Protein 5FTW (pdb70)

Structure (mmCIF, N/CA/C/O backbone):
data_5FTW
#
_entry.id   5FTW
#
_cell.length_a   41.580
_cell.length_b   72.870
_cell.length_c   81.860
_cell.angle_alpha   90.00
_cell.angle_beta   90.00
_cell.angle_gamma   90.00
#
_symmetry.space_group_name_H-M   'P 21 21 21'
#
loop_
_entity.id
_entity.type
_entity.pdbx_description
1 polymer 'CHEMOTAXIS PROTEIN METHYLTRANSFERASE'
2 non-polymer S-ADENOSYL-L-HOMOCYSTEINE
3 non-polymer 'SULFATE ION'
4 non-polymer 2-AMINO-2-HYDROXYMETHYL-PROPANE-1,3-DIOL
5 non-polymer GLYCEROL
6 water water
#
loop_
_atom_site.group_PDB
_atom_site.id
_atom_site.type_symbol
_atom_site.label_atom_id
_atom_site.label_alt_id
_atom_site.label_comp_id
_atom_site.label_asym_id
_atom_site.label_entity_id
_atom_site.label_seq_id
_atom_site.pdbx_PDB_ins_code
_atom_site.Cartn_x
_atom_site.Cartn_y
_atom_site.Cartn_z
_atom_site.occupancy
_atom_site.B_iso_or_equiv
_atom_site.auth_seq_id
_atom_site.auth_comp_id
_atom_site.auth_asym_id
_atom_site.auth_atom_id
_atom_site.pdbx_PDB_model_num
ATOM 1 N N . ASP A 1 2 ? -18.387 -31.207 -13.623 1.00 43.79 2 ASP A N 1
ATOM 2 C CA . ASP A 1 2 ? -17.658 -30.304 -12.680 1.00 41.03 2 ASP A CA 1
ATOM 3 C C . ASP A 1 2 ? -18.612 -29.199 -12.188 1.00 37.83 2 ASP A C 1
ATOM 4 O O . ASP A 1 2 ? -19.125 -28.410 -12.981 1.00 35.69 2 ASP A O 1
ATOM 9 N N . THR A 1 3 ? -18.848 -29.115 -10.884 1.00 33.23 3 THR A N 1
ATOM 10 C CA . THR A 1 3 ? -19.891 -28.200 -10.433 1.00 33.94 3 THR A CA 1
ATOM 11 C C . THR A 1 3 ? -19.546 -26.707 -10.689 1.00 34.16 3 THR A C 1
ATOM 12 O O . THR A 1 3 ? -20.457 -25.900 -10.968 1.00 34.11 3 THR A O 1
ATOM 16 N N . TYR A 1 4 ? -18.250 -26.353 -10.587 1.00 31.57 4 TYR A N 1
ATOM 17 C CA . TYR A 1 4 ? -17.799 -24.950 -10.817 1.00 29.28 4 TYR A CA 1
ATOM 18 C C . TYR A 1 4 ? -17.891 -24.632 -12.290 1.00 25.70 4 TYR A C 1
ATOM 19 O O . TYR A 1 4 ? -18.205 -23.519 -12.661 1.00 27.10 4 TYR A O 1
ATOM 28 N N . SER A 1 5 ? -17.610 -25.630 -13.123 1.00 27.06 5 SER A N 1
ATOM 29 C CA . SER A 1 5 ? -17.854 -25.519 -14.549 1.00 25.36 5 SER A CA 1
ATOM 30 C C . SER A 1 5 ? -19.293 -25.175 -14.911 1.00 22.57 5 SER A C 1
ATOM 31 O O . SER A 1 5 ? -19.551 -24.263 -15.705 1.00 21.07 5 SER A O 1
ATOM 34 N N . VAL A 1 6 ? -20.229 -25.944 -14.374 1.00 22.37 6 VAL A N 1
ATOM 35 C CA . VAL A 1 6 ? -21.668 -25.713 -14.583 1.00 21.33 6 VAL A CA 1
ATOM 36 C C . VAL A 1 6 ? -22.061 -24.346 -13.989 1.00 18.64 6 VAL A C 1
ATOM 37 O O . VAL A 1 6 ? -22.792 -23.531 -14.607 1.00 15.46 6 VAL A O 1
ATOM 41 N N . PHE A 1 7 ? -21.538 -24.043 -12.815 1.00 17.96 7 PHE A N 1
ATOM 42 C CA . PHE A 1 7 ? -21.776 -22.704 -12.252 1.00 17.00 7 PHE A CA 1
ATOM 43 C C . PHE A 1 7 ? -21.227 -21.533 -13.085 1.00 17.49 7 PHE A C 1
ATOM 44 O O . PHE A 1 7 ? -21.855 -20.445 -13.126 1.00 19.38 7 PHE A O 1
ATOM 52 N N . THR A 1 8 ? -20.070 -21.736 -13.731 1.00 17.42 8 THR A N 1
ATOM 53 C CA . THR A 1 8 ? -19.415 -20.676 -14.512 1.00 17.79 8 THR A CA 1
ATOM 54 C C . THR A 1 8 ? -20.275 -20.345 -15.700 1.00 18.49 8 THR A C 1
ATOM 55 O O . THR A 1 8 ? -20.454 -19.184 -16.079 1.00 17.98 8 THR A O 1
ATOM 59 N N . THR A 1 9 ? -20.814 -21.399 -16.306 1.00 17.77 9 THR A N 1
ATOM 60 C CA . THR A 1 9 ? -21.729 -21.250 -17.412 1.00 17.22 9 THR A CA 1
ATOM 61 C C . THR A 1 9 ? -22.930 -20.412 -16.999 1.00 16.57 9 THR A C 1
ATOM 62 O O . THR A 1 9 ? -23.342 -19.499 -17.739 1.00 16.49 9 THR A O 1
ATOM 66 N N . LYS A 1 10 ? -23.487 -20.680 -15.827 1.00 16.24 10 LYS A N 1
ATOM 67 C CA . LYS A 1 10 ? -24.682 -19.968 -15.391 1.00 16.01 10 LYS A CA 1
ATOM 68 C C . LYS A 1 10 ? -24.409 -18.499 -15.099 1.00 15.59 10 LYS A C 1
ATOM 69 O O . LYS A 1 10 ? -25.252 -17.633 -15.403 1.00 16.20 10 LYS A O 1
ATOM 75 N N . TRP A 1 11 ? -23.257 -18.226 -14.477 1.00 13.29 11 TRP A N 1
ATOM 76 C CA . TRP A 1 11 ? -22.897 -16.871 -14.084 1.00 13.50 11 TRP A CA 1
ATOM 77 C C . TRP A 1 11 ? -22.662 -16.009 -15.331 1.00 12.99 11 TRP A C 1
ATOM 78 O O . TRP A 1 11 ? -23.010 -14.829 -15.380 1.00 14.34 11 TRP A O 1
ATOM 89 N N . LYS A 1 12 ? -22.023 -16.598 -16.320 1.00 13.03 12 LYS A N 1
ATOM 90 C CA . LYS A 1 12 ? -21.795 -15.899 -17.550 1.00 14.19 12 LYS A CA 1
ATOM 91 C C . LYS A 1 12 ? -23.124 -15.547 -18.188 1.00 15.32 12 LYS A C 1
ATOM 92 O O . LYS A 1 12 ? -23.312 -14.439 -18.677 1.00 14.15 12 LYS A O 1
ATOM 98 N N A GLN A 1 13 ? -24.057 -16.499 -18.175 0.50 15.15 13 GLN A N 1
ATOM 99 N N B GLN A 1 13 ? -24.060 -16.494 -18.209 0.50 15.24 13 GLN A N 1
ATOM 100 C CA A GLN A 1 13 ? -25.382 -16.269 -18.761 0.50 16.68 13 GLN A CA 1
ATOM 101 C CA B GLN A 1 13 ? -25.376 -16.189 -18.778 0.50 16.80 13 GLN A CA 1
ATOM 102 C C A GLN A 1 13 ? -26.160 -15.147 -18.052 0.50 16.86 13 GLN A C 1
ATOM 103 C C B GLN A 1 13 ? -26.061 -15.041 -18.053 0.50 16.89 13 GLN A C 1
ATOM 104 O O A GLN A 1 13 ? -26.830 -14.337 -18.713 0.50 17.20 13 GLN A O 1
ATOM 105 O O B GLN A 1 13 ? -26.585 -14.123 -18.697 0.50 17.20 13 GLN A O 1
ATOM 116 N N . LEU A 1 14 ? -26.066 -15.082 -16.721 1.00 16.70 14 LEU A N 1
ATOM 117 C CA . LEU A 1 14 ? -26.733 -14.028 -15.924 1.00 17.59 14 LEU A CA 1
ATOM 118 C C . LEU A 1 14 ? -26.070 -12.669 -15.992 1.00 17.49 14 LEU A C 1
ATOM 119 O O . LEU A 1 14 ? -26.738 -11.670 -15.958 1.00 16.70 14 LEU A O 1
ATOM 124 N N . THR A 1 15 ? -24.748 -12.620 -16.026 1.00 15.84 15 THR A N 1
ATOM 125 C CA . THR A 1 15 ? -24.058 -11.308 -15.868 1.00 15.79 15 THR A CA 1
ATOM 126 C C . THR A 1 15 ? -23.113 -10.912 -17.024 1.00 16.56 15 THR A C 1
ATOM 127 O O . THR A 1 15 ? -22.595 -9.795 -17.046 1.00 17.25 15 THR A O 1
ATOM 131 N N . GLY A 1 16 ? -22.815 -11.858 -17.912 1.00 15.93 16 GLY A N 1
ATOM 132 C CA . GLY A 1 16 ? -21.861 -11.681 -18.996 1.00 13.65 16 GLY A CA 1
ATOM 133 C C . GLY A 1 16 ? -20.408 -11.841 -18.545 1.00 13.18 16 GLY A C 1
ATOM 134 O O . GLY A 1 16 ? -19.500 -11.774 -19.361 1.00 13.89 16 GLY A O 1
ATOM 135 N N . VAL A 1 17 ? -20.179 -12.080 -17.261 1.00 12.56 17 VAL A N 1
ATOM 136 C CA . VAL A 1 17 ? -18.836 -12.178 -16.705 1.00 11.63 17 VAL A CA 1
ATOM 137 C C . VAL A 1 17 ? -18.419 -13.612 -16.860 1.00 12.46 17 VAL A C 1
ATOM 138 O O . VAL A 1 17 ? -19.149 -14.503 -16.443 1.00 13.26 17 VAL A O 1
ATOM 142 N N . ASP A 1 18 ? -17.269 -13.845 -17.477 1.00 12.79 18 ASP A N 1
ATOM 143 C CA . ASP A 1 18 ? -16.837 -15.209 -17.791 1.00 13.68 18 ASP A CA 1
ATOM 144 C C . ASP A 1 18 ? -15.774 -15.582 -16.784 1.00 13.49 18 ASP A C 1
ATOM 145 O O . ASP A 1 18 ? -14.612 -15.197 -16.950 1.00 13.32 18 ASP A O 1
ATOM 150 N N . LEU A 1 19 ? -16.144 -16.380 -15.778 1.00 13.57 19 LEU A N 1
ATOM 151 C CA . LEU A 1 19 ? -15.217 -16.787 -14.733 1.00 14.42 19 LEU A CA 1
ATOM 152 C C . LEU A 1 19 ? -14.118 -17.700 -15.268 1.00 13.29 19 LEU A C 1
ATOM 153 O O . LEU A 1 19 ? -13.124 -17.854 -14.624 1.00 11.30 19 LEU A O 1
ATOM 158 N N . THR A 1 20 ? -14.227 -18.208 -16.507 1.00 13.11 20 THR A N 1
ATOM 159 C CA . THR A 1 20 ? -13.059 -18.929 -17.056 1.00 13.37 20 THR A CA 1
ATOM 160 C C . THR A 1 20 ? -11.850 -18.019 -17.300 1.00 12.55 20 THR A C 1
ATOM 161 O O . THR A 1 20 ? -10.740 -18.494 -17.460 1.00 11.46 20 THR A O 1
ATOM 165 N N . LEU A 1 21 ? -12.096 -16.708 -17.305 1.00 12.95 21 LEU A N 1
ATOM 166 C CA . LEU A 1 21 ? -11.086 -15.651 -17.500 1.00 12.63 21 LEU A CA 1
ATOM 167 C C . LEU A 1 21 ? -10.503 -15.100 -16.199 1.00 12.50 21 LEU A C 1
ATOM 168 O O . LEU A 1 21 ? -9.680 -14.165 -16.227 1.00 12.16 21 LEU A O 1
ATOM 173 N N . TYR A 1 22 ? -10.923 -15.689 -15.089 1.00 12.63 22 TYR A N 1
ATOM 174 C CA . TYR A 1 22 ? -10.457 -15.366 -13.739 1.00 13.46 22 TYR A CA 1
ATOM 175 C C . TYR A 1 22 ? -9.715 -16.556 -13.200 1.00 14.46 22 TYR A C 1
ATOM 176 O O . TYR A 1 22 ? -10.111 -17.696 -13.438 1.00 15.91 22 TYR A O 1
ATOM 185 N N . LYS A 1 23 ? -8.647 -16.292 -12.470 1.00 14.72 23 LYS A N 1
ATOM 186 C CA . LYS A 1 23 ? -7.914 -17.350 -11.786 1.00 16.88 23 LYS A CA 1
ATOM 187 C C . LYS A 1 23 ? -8.889 -18.262 -11.050 1.00 20.12 23 LYS A C 1
ATOM 188 O O . LYS A 1 23 ? -9.641 -17.789 -10.213 1.00 19.03 23 LYS A O 1
ATOM 194 N N . GLU A 1 24 ? -8.839 -19.557 -11.367 1.00 24.07 24 GLU A N 1
ATOM 195 C CA . GLU A 1 24 ? -9.876 -20.501 -10.910 1.00 28.59 24 GLU A CA 1
ATOM 196 C C . GLU A 1 24 ? -9.836 -20.776 -9.435 1.00 31.07 24 GLU A C 1
ATOM 197 O O . GLU A 1 24 ? -10.723 -20.353 -8.713 1.00 29.38 24 GLU A O 1
ATOM 203 N N . ALA A 1 25 ? -8.784 -21.468 -8.979 1.00 36.91 25 ALA A N 1
ATOM 204 C CA . ALA A 1 25 ? -8.667 -21.840 -7.560 1.00 35.89 25 ALA A CA 1
ATOM 205 C C . ALA A 1 25 ? -9.106 -20.674 -6.663 1.00 32.48 25 ALA A C 1
ATOM 206 O O . ALA A 1 25 ? -9.878 -20.831 -5.716 1.00 30.40 25 ALA A O 1
ATOM 208 N N . GLN A 1 26 ? -8.652 -19.489 -6.998 1.00 27.98 26 GLN A N 1
ATOM 209 C CA . GLN A 1 26 ? -8.871 -18.299 -6.165 1.00 28.01 26 GLN A CA 1
ATOM 210 C C . GLN A 1 26 ? -10.310 -17.707 -6.124 1.00 27.81 26 GLN A C 1
ATOM 211 O O . GLN A 1 26 ? -10.829 -17.263 -5.091 1.00 28.46 26 GLN A O 1
ATOM 217 N N . MET A 1 27 ? -10.928 -17.621 -7.286 1.00 24.68 27 MET A N 1
ATOM 218 C CA . MET A 1 27 ? -12.292 -17.135 -7.384 1.00 20.64 27 MET A CA 1
ATOM 219 C C . MET A 1 27 ? -13.206 -18.230 -6.880 1.00 19.41 27 MET A C 1
ATOM 220 O O . MET A 1 27 ? -14.201 -17.945 -6.260 1.00 17.44 27 MET A O 1
ATOM 225 N N . LYS A 1 28 ? -12.898 -19.485 -7.213 1.00 21.02 28 LYS A N 1
ATOM 226 C CA . LYS A 1 28 ? -13.762 -20.600 -6.737 1.00 21.05 28 LYS A CA 1
ATOM 227 C C . LYS A 1 28 ? -13.874 -20.599 -5.202 1.00 23.23 28 LYS A C 1
ATOM 228 O O . LYS A 1 28 ? -14.947 -20.815 -4.602 1.00 20.68 28 LYS A O 1
ATOM 234 N N . ARG A 1 29 ? -12.756 -20.264 -4.557 1.00 27.81 29 ARG A N 1
ATOM 235 C CA . ARG A 1 29 ? -12.714 -20.195 -3.097 1.00 30.73 29 ARG A CA 1
ATOM 236 C C . ARG A 1 29 ? -13.457 -18.996 -2.530 1.00 28.09 29 ARG A C 1
ATOM 237 O O . ARG A 1 29 ? -14.244 -19.107 -1.581 1.00 26.12 29 ARG A O 1
ATOM 245 N N . ARG A 1 30 ? -13.232 -17.833 -3.111 1.00 27.19 30 ARG A N 1
ATOM 246 C CA . ARG A 1 30 ? -13.979 -16.666 -2.692 1.00 23.65 30 ARG A CA 1
ATOM 247 C C . ARG A 1 30 ? -15.491 -16.818 -2.840 1.00 22.07 30 ARG A C 1
ATOM 248 O O . ARG A 1 30 ? -16.207 -16.237 -2.051 1.00 21.12 30 ARG A O 1
ATOM 256 N N . LEU A 1 31 ? -15.975 -17.473 -3.905 1.00 21.18 31 LEU A N 1
ATOM 257 C CA . LEU A 1 31 ? -17.414 -17.544 -4.134 1.00 19.73 31 LEU A CA 1
ATOM 258 C C . LEU A 1 31 ? -18.025 -18.643 -3.251 1.00 18.93 31 LEU A C 1
ATOM 259 O O . LEU A 1 31 ? -19.132 -18.478 -2.750 1.00 18.19 31 LEU A O 1
ATOM 264 N N . THR A 1 32 ? -17.281 -19.735 -3.052 1.00 21.18 32 THR A N 1
ATOM 265 C CA . THR A 1 32 ? -17.672 -20.814 -2.074 1.00 21.08 32 THR A CA 1
ATOM 266 C C . THR A 1 32 ? -17.865 -20.181 -0.697 1.00 21.84 32 THR A C 1
ATOM 267 O O . THR A 1 32 ? -18.895 -20.372 -0.065 1.00 22.48 32 THR A O 1
ATOM 271 N N . SER A 1 33 ? -16.885 -19.395 -0.265 1.00 20.67 33 SER A N 1
ATOM 272 C CA A SER A 1 33 ? -16.973 -18.649 0.987 0.50 21.22 33 SER A CA 1
ATOM 273 C CA B SER A 1 33 ? -17.005 -18.707 1.004 0.50 21.25 33 SER A CA 1
ATOM 274 C C . SER A 1 33 ? -18.219 -17.793 1.059 1.00 22.12 33 SER A C 1
ATOM 275 O O . SER A 1 33 ? -18.962 -17.789 2.064 1.00 20.17 33 SER A O 1
ATOM 280 N N . LEU A 1 34 ? -18.466 -17.038 -0.009 1.00 24.51 34 LEU A N 1
ATOM 281 C CA . LEU A 1 34 ? -19.650 -16.162 -0.044 1.00 24.29 34 LEU A CA 1
ATOM 282 C C . LEU A 1 34 ? -21.007 -16.923 -0.018 1.00 21.87 34 LEU A C 1
ATOM 283 O O . LEU A 1 34 ? -21.872 -16.606 0.784 1.00 22.75 34 LEU A O 1
ATOM 288 N N . TYR A 1 35 ? -21.209 -17.921 -0.890 1.00 21.02 35 TYR A N 1
ATOM 289 C CA . TYR A 1 35 ? -22.438 -18.759 -0.758 1.00 20.32 35 TYR A CA 1
ATOM 290 C C . TYR A 1 35 ? -22.556 -19.479 0.621 1.00 21.10 35 TYR A C 1
ATOM 291 O O . TYR A 1 35 ? -23.673 -19.610 1.158 1.00 23.24 35 TYR A O 1
ATOM 300 N N . GLU A 1 36 ? -21.427 -19.923 1.200 1.00 21.82 36 GLU A N 1
ATOM 301 C CA . GLU A 1 36 ? -21.475 -20.628 2.514 1.00 23.34 36 GLU A CA 1
ATOM 302 C C . GLU A 1 36 ? -21.893 -19.707 3.639 1.00 26.71 36 GLU A C 1
ATOM 303 O O . GLU A 1 36 ? -22.708 -20.085 4.512 1.00 24.25 36 GLU A O 1
ATOM 309 N N . LYS A 1 37 ? -21.380 -18.474 3.595 1.00 28.54 37 LYS A N 1
ATOM 310 C CA . LYS A 1 37 ? -21.813 -17.444 4.554 1.00 32.75 37 LYS A CA 1
ATOM 311 C C . LYS A 1 37 ? -23.336 -17.222 4.503 1.00 30.27 37 LYS A C 1
ATOM 312 O O . LYS A 1 37 ? -23.981 -17.022 5.530 1.00 29.08 37 LYS A O 1
ATOM 318 N N . LYS A 1 38 ? -23.913 -17.280 3.312 1.00 30.56 38 LYS A N 1
ATOM 319 C CA . LYS A 1 38 ? -25.384 -17.229 3.154 1.00 31.40 38 LYS A CA 1
ATOM 320 C C . LYS A 1 38 ? -26.050 -18.623 3.402 1.00 28.78 38 LYS A C 1
ATOM 321 O O . LYS A 1 38 ? -27.274 -18.761 3.259 1.00 28.66 38 LYS A O 1
ATOM 327 N N . GLY A 1 39 ? -25.249 -19.636 3.781 1.00 26.11 39 GLY A N 1
ATOM 328 C CA . GLY A 1 39 ? -25.795 -20.971 4.089 1.00 24.33 39 GLY A CA 1
ATOM 329 C C . GLY A 1 39 ? -26.271 -21.765 2.853 1.00 24.83 39 GLY A C 1
ATOM 330 O O . GLY A 1 39 ? -26.974 -22.793 2.984 1.00 21.55 39 GLY A O 1
ATOM 331 N N . PHE A 1 40 ? -25.838 -21.369 1.648 1.00 20.63 40 PHE A N 1
ATOM 332 C CA . PHE A 1 40 ? -25.959 -22.334 0.532 1.00 19.68 40 PHE A CA 1
ATOM 333 C C . PHE A 1 40 ? -25.043 -23.524 0.746 1.00 18.38 40 PHE A C 1
ATOM 334 O O . PHE A 1 40 ? -24.053 -23.411 1.448 1.00 18.77 40 PHE A O 1
ATOM 342 N N . GLN A 1 41 ? -25.358 -24.654 0.114 1.00 17.33 41 GLN A N 1
ATOM 343 C CA . GLN A 1 41 ? -24.583 -25.853 0.312 1.00 16.48 41 GLN A CA 1
ATOM 344 C C . GLN A 1 41 ? -23.989 -26.313 -0.997 1.00 18.01 41 GLN A C 1
ATOM 345 O O . GLN A 1 41 ? -23.185 -27.246 -1.022 1.00 15.63 41 GLN A O 1
ATOM 351 N N . SER A 1 42 ? -24.333 -25.642 -2.100 1.00 17.31 42 SER A N 1
ATOM 352 C CA . SER A 1 42 ? -23.668 -25.965 -3.350 1.00 18.09 42 SER A CA 1
ATOM 353 C C . SER A 1 42 ? -23.667 -24.739 -4.244 1.00 17.37 42 SER A C 1
ATOM 354 O O . SER A 1 42 ? -24.482 -23.805 -4.036 1.00 17.90 42 SER A O 1
ATOM 357 N N . PHE A 1 43 ? -22.828 -24.785 -5.280 1.00 17.99 43 PHE A N 1
ATOM 358 C CA . PHE A 1 43 ? -22.953 -23.814 -6.362 1.00 16.91 43 PHE A CA 1
ATOM 359 C C . PHE A 1 43 ? -24.323 -23.910 -7.048 1.00 17.17 43 PHE A C 1
ATOM 360 O O . PHE A 1 43 ? -24.915 -22.877 -7.433 1.00 16.27 43 PHE A O 1
ATOM 368 N N . LYS A 1 44 ? -24.806 -25.149 -7.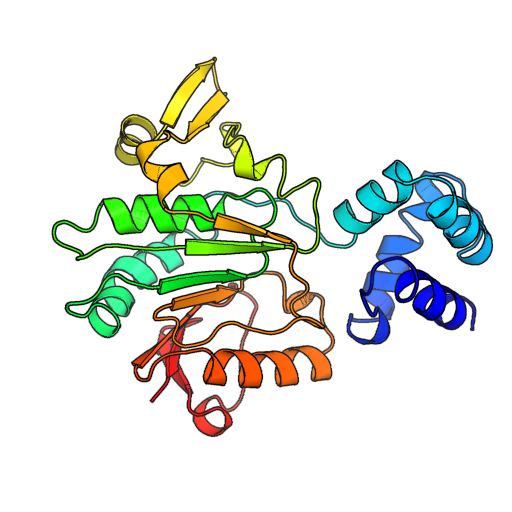248 1.00 18.51 44 LYS A N 1
ATOM 369 C CA . LYS A 1 44 ? -26.119 -25.348 -7.879 1.00 18.20 44 LYS A CA 1
ATOM 370 C C . LYS A 1 44 ? -27.172 -24.490 -7.140 1.00 19.14 44 LYS A C 1
ATOM 371 O O . LYS A 1 44 ? -27.891 -23.658 -7.760 1.00 19.01 44 LYS A O 1
ATOM 377 N N . ASP A 1 45 ? -27.223 -24.611 -5.812 1.00 17.55 45 ASP A N 1
ATOM 378 C CA . ASP A 1 45 ? -28.280 -23.929 -5.060 1.00 17.49 45 ASP A CA 1
ATOM 379 C C . ASP A 1 45 ? -28.062 -22.425 -5.076 1.00 17.31 45 ASP A C 1
ATOM 380 O O . ASP A 1 45 ? -28.998 -21.670 -5.079 1.00 18.74 45 ASP A O 1
ATOM 385 N N . PHE A 1 46 ? -26.795 -22.012 -5.047 1.00 17.59 46 PHE A N 1
ATOM 386 C CA . PHE A 1 46 ? -26.395 -20.609 -5.082 1.00 17.03 46 PHE A CA 1
ATOM 387 C C . PHE A 1 46 ? -26.868 -19.990 -6.408 1.00 17.46 46 PHE A C 1
ATOM 388 O O . PHE A 1 46 ? -27.533 -18.928 -6.428 1.00 15.37 46 PHE A O 1
ATOM 396 N N . ALA A 1 47 ? -26.611 -20.720 -7.491 1.00 16.47 47 ALA A N 1
ATOM 397 C CA . ALA A 1 47 ? -26.985 -20.275 -8.849 1.00 16.60 47 ALA A CA 1
ATOM 398 C C . ALA A 1 47 ? -28.485 -20.060 -8.904 1.00 15.03 47 ALA A C 1
ATOM 399 O O . ALA A 1 47 ? -28.965 -19.060 -9.440 1.00 16.72 47 ALA A O 1
ATOM 401 N N . ALA A 1 48 ? -29.239 -21.016 -8.379 1.00 16.45 48 ALA A N 1
ATOM 402 C CA . ALA A 1 48 ? -30.726 -20.909 -8.396 1.00 16.29 48 ALA A CA 1
ATOM 403 C C . ALA A 1 48 ? -31.226 -19.623 -7.704 1.00 17.01 48 ALA A C 1
ATOM 404 O O . ALA A 1 48 ? -32.130 -18.920 -8.208 1.00 18.01 48 ALA A O 1
ATOM 406 N N . ALA A 1 49 ? -30.646 -19.289 -6.560 1.00 17.24 49 ALA A N 1
ATOM 407 C CA . ALA A 1 49 ? -31.020 -18.047 -5.875 1.00 17.49 49 ALA A CA 1
ATOM 408 C C . ALA A 1 49 ? -30.636 -16.798 -6.663 1.00 18.90 49 ALA A C 1
ATOM 409 O O . ALA A 1 49 ? -31.392 -15.841 -6.685 1.00 18.68 49 ALA A O 1
ATOM 411 N N . LEU A 1 50 ? -29.418 -16.787 -7.222 1.00 18.49 50 LEU A N 1
ATOM 412 C CA . LEU A 1 50 ? -28.929 -15.612 -7.984 1.00 19.44 50 LEU A CA 1
ATOM 413 C C . LEU A 1 50 ? -29.874 -15.280 -9.126 1.00 22.30 50 LEU A C 1
ATOM 414 O O . LEU A 1 50 ? -30.069 -14.097 -9.412 1.00 25.16 50 LEU A O 1
ATOM 419 N N . GLU A 1 51 ? -30.496 -16.303 -9.737 1.00 21.72 51 GLU A N 1
ATOM 420 C CA . GLU A 1 51 ? -31.456 -16.068 -10.835 1.00 25.94 51 GLU A CA 1
ATOM 421 C C . GLU A 1 51 ? -32.764 -15.489 -10.379 1.00 27.08 51 GLU A C 1
ATOM 422 O O . GLU A 1 51 ? -33.492 -14.977 -11.186 1.00 25.84 51 GLU A O 1
ATOM 428 N N . LYS A 1 52 ? -33.060 -15.617 -9.088 1.00 32.45 52 LYS A N 1
ATOM 429 C CA . LYS A 1 52 ? -34.333 -15.174 -8.520 1.00 36.64 52 LYS A CA 1
ATOM 430 C C . LYS A 1 52 ? -34.173 -13.933 -7.589 1.00 36.30 52 LYS A C 1
ATOM 431 O O . LYS A 1 52 ? -35.155 -13.297 -7.256 1.00 41.73 52 LYS A O 1
ATOM 437 N N . ASP A 1 53 ? -32.944 -13.565 -7.211 1.00 33.16 53 ASP A N 1
ATOM 438 C CA . ASP A 1 53 ? -32.709 -12.471 -6.244 1.00 30.35 53 ASP A CA 1
ATOM 439 C C . ASP A 1 53 ? -31.657 -11.470 -6.759 1.00 31.20 53 ASP A C 1
ATOM 440 O O . ASP A 1 53 ? -30.445 -11.730 -6.654 1.00 28.14 53 ASP A O 1
ATOM 445 N N . GLN A 1 54 ? -32.128 -10.342 -7.308 1.00 34.08 54 GLN A N 1
ATOM 446 C CA . GLN A 1 54 ? -31.282 -9.354 -8.000 1.00 33.83 54 GLN A CA 1
ATOM 447 C C . GLN A 1 54 ? -30.276 -8.792 -7.036 1.00 34.05 54 GLN A C 1
ATOM 448 O O . GLN A 1 54 ? -29.097 -8.696 -7.349 1.00 34.32 54 GLN A O 1
ATOM 454 N N . ALA A 1 55 ? -30.749 -8.421 -5.855 1.00 32.26 55 ALA A N 1
ATOM 455 C CA . ALA A 1 55 ? -29.851 -8.019 -4.796 1.00 32.48 55 ALA A CA 1
ATOM 456 C C . ALA A 1 55 ? -28.751 -9.035 -4.503 1.00 30.09 55 ALA A C 1
ATOM 457 O O . ALA A 1 55 ? -27.613 -8.627 -4.260 1.00 27.96 55 ALA A O 1
ATOM 459 N N . LEU A 1 56 ? -29.063 -10.339 -4.478 1.00 26.82 56 LEU A N 1
ATOM 460 C CA . LEU A 1 56 ? -28.005 -11.331 -4.183 1.00 24.81 56 LEU A CA 1
ATOM 461 C C . LEU A 1 56 ? -26.960 -11.255 -5.296 1.00 23.18 56 LEU A C 1
ATOM 462 O O . LEU A 1 56 ? -25.766 -11.269 -5.005 1.00 25.77 56 LEU A O 1
ATOM 467 N N . LEU A 1 57 ? -27.431 -11.190 -6.545 1.00 22.48 57 LEU A N 1
ATOM 468 C CA . LEU A 1 57 ? -26.607 -11.071 -7.761 1.00 26.55 57 LEU A CA 1
ATOM 469 C C . LEU A 1 57 ? -25.718 -9.816 -7.729 1.00 29.14 57 LEU A C 1
ATOM 470 O O . LEU A 1 57 ? -24.515 -9.894 -8.016 1.00 25.91 57 LEU A O 1
ATOM 475 N N . ASN A 1 58 ? -26.314 -8.665 -7.379 1.00 29.77 58 ASN A N 1
ATOM 476 C CA . ASN A 1 58 ? -25.554 -7.428 -7.311 1.00 29.38 58 ASN A CA 1
ATOM 477 C C . ASN A 1 58 ? -24.581 -7.510 -6.143 1.00 28.48 58 ASN A C 1
ATOM 478 O O . ASN A 1 58 ? -23.422 -7.092 -6.243 1.00 25.96 58 ASN A O 1
ATOM 483 N N . GLU A 1 59 ? -25.039 -8.061 -5.030 1.00 27.96 59 GLU A N 1
ATOM 484 C CA . GLU A 1 59 ? -24.128 -8.291 -3.929 1.00 27.91 59 GLU A CA 1
ATOM 485 C C . GLU A 1 59 ? -22.955 -9.185 -4.347 1.00 28.17 59 GLU A C 1
ATOM 486 O O . GLU A 1 59 ? -21.802 -8.879 -4.026 1.00 29.65 59 GLU A O 1
ATOM 492 N N . THR A 1 60 ? -23.221 -10.255 -5.095 1.00 23.91 60 THR A N 1
ATOM 493 C CA . THR A 1 60 ? -22.147 -11.195 -5.483 1.00 21.81 60 THR A CA 1
ATOM 494 C C . THR A 1 60 ? -21.124 -10.557 -6.430 1.00 21.80 60 THR A C 1
ATOM 495 O O . THR A 1 60 ? -19.928 -10.840 -6.324 1.00 23.08 60 THR A O 1
ATOM 499 N N . LEU A 1 61 ? -21.592 -9.756 -7.385 1.00 22.07 61 LEU A N 1
ATOM 500 C CA . LEU A 1 61 ? -20.647 -9.031 -8.233 1.00 27.43 61 LEU A CA 1
ATOM 501 C C . LEU A 1 61 ? -19.797 -8.136 -7.314 1.00 30.62 61 LEU A C 1
ATOM 502 O O . LEU A 1 61 ? -18.568 -8.039 -7.453 1.00 32.92 61 LEU A O 1
ATOM 507 N N . ASP A 1 62 ? -20.463 -7.520 -6.336 1.00 31.64 62 ASP A N 1
ATOM 508 C CA . ASP A 1 62 ? -19.800 -6.592 -5.448 1.00 31.15 62 ASP A CA 1
ATOM 509 C C . ASP A 1 62 ? -18.838 -7.302 -4.530 1.00 29.16 62 ASP A C 1
ATOM 510 O O . ASP A 1 62 ? -18.053 -6.655 -3.846 1.00 31.04 62 ASP A O 1
ATOM 515 N N . ARG A 1 63 ? -18.899 -8.626 -4.512 1.00 29.23 63 ARG A N 1
ATOM 516 C CA . ARG A 1 63 ? -18.039 -9.408 -3.642 1.00 29.74 63 ARG A CA 1
ATOM 517 C C . ARG A 1 63 ? -17.087 -10.344 -4.360 1.00 28.54 63 ARG A C 1
ATOM 518 O O . ARG A 1 63 ? -16.382 -11.125 -3.712 1.00 29.32 63 ARG A O 1
ATOM 526 N N . MET A 1 64 ? -17.041 -10.303 -5.681 1.00 25.12 64 MET A N 1
ATOM 527 C CA . MET A 1 64 ? -16.078 -11.184 -6.337 1.00 21.75 64 MET A CA 1
ATOM 528 C C . MET A 1 64 ? -14.594 -10.765 -6.298 1.00 21.72 64 MET A C 1
ATOM 529 O O . MET A 1 64 ? -13.736 -11.590 -6.617 1.00 21.76 64 MET A O 1
ATOM 534 N N . THR A 1 65 ? -14.280 -9.521 -5.910 1.00 19.07 65 THR A N 1
ATOM 535 C CA . THR A 1 65 ? -12.904 -9.083 -5.721 1.00 16.26 65 THR A CA 1
ATOM 536 C C . THR A 1 65 ? -12.723 -8.404 -4.361 1.00 16.54 65 THR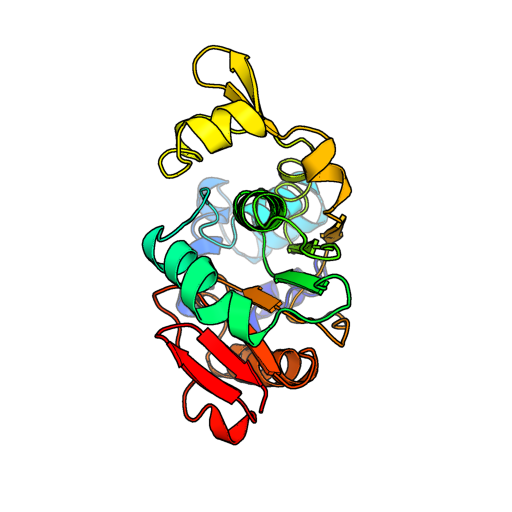 A C 1
ATOM 537 O O . THR A 1 65 ? -13.695 -8.050 -3.719 1.00 18.82 65 THR A O 1
ATOM 541 N N . ILE A 1 66 ? -11.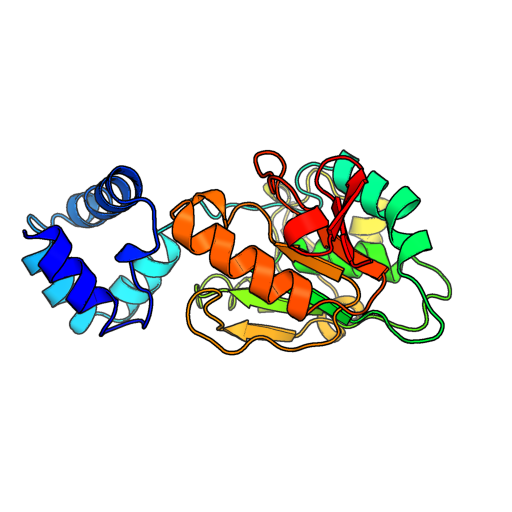499 -8.156 -3.965 1.00 16.37 66 ILE A N 1
ATOM 542 C CA . ILE A 1 66 ? -11.267 -7.272 -2.819 1.00 18.38 66 ILE A CA 1
ATOM 543 C C . ILE A 1 66 ? -11.307 -5.828 -3.316 1.00 17.47 66 ILE A C 1
ATOM 544 O O . ILE A 1 66 ? -10.342 -5.361 -3.901 1.00 14.24 66 ILE A O 1
ATOM 549 N N . ASN A 1 67 ? -12.377 -5.085 -3.032 1.00 16.35 67 ASN A N 1
ATOM 550 C CA . ASN A 1 67 ? -12.564 -3.846 -3.811 1.00 17.62 67 ASN A CA 1
ATOM 551 C C . ASN A 1 67 ? -12.438 -2.535 -3.030 1.00 16.20 67 ASN A C 1
ATOM 552 O O . ASN A 1 67 ? -12.763 -1.458 -3.552 1.00 17.29 67 ASN A O 1
ATOM 557 N N . VAL A 1 68 ? -11.962 -2.636 -1.799 1.00 14.45 68 VAL A N 1
ATOM 558 C CA . VAL A 1 68 ? -11.710 -1.457 -0.945 1.00 14.58 68 VAL A CA 1
ATOM 559 C C . VAL A 1 68 ? -10.641 -0.632 -1.673 1.00 13.65 68 VAL A C 1
ATOM 560 O O . VAL A 1 68 ? -9.715 -1.171 -2.267 1.00 13.04 68 VAL A O 1
ATOM 564 N N . SER A 1 69 ? -10.823 0.677 -1.684 1.00 13.11 69 SER A N 1
ATOM 565 C CA . SER A 1 69 ? -9.950 1.560 -2.463 1.00 12.20 69 SER A CA 1
ATOM 566 C C . SER A 1 69 ? -9.691 2.821 -1.598 1.00 12.51 69 SER A C 1
ATOM 567 O O . SER A 1 69 ? -10.183 2.950 -0.466 1.00 12.25 69 SER A O 1
ATOM 570 N N . GLU A 1 70 ? -8.897 3.705 -2.122 1.00 12.49 70 GLU A N 1
ATOM 571 C CA . GLU A 1 70 ? -8.571 4.929 -1.422 1.00 13.35 70 GLU A CA 1
ATOM 572 C C . GLU A 1 70 ? -7.997 5.869 -2.454 1.00 11.19 70 GLU A C 1
ATOM 573 O O . GLU A 1 70 ? -7.572 5.451 -3.526 1.00 10.68 70 GLU A O 1
ATOM 579 N N . PHE A 1 71 ? -8.044 7.151 -2.134 1.00 10.62 71 PHE A N 1
ATOM 580 C CA . PHE A 1 71 ? -7.457 8.185 -2.954 1.00 9.72 71 PHE A CA 1
ATOM 581 C C . PHE A 1 71 ? -5.948 8.026 -2.992 1.00 9.36 71 PHE A C 1
ATOM 582 O O . PHE A 1 71 ? -5.298 7.621 -2.002 1.00 11.12 71 PHE A O 1
ATOM 590 N N . TYR A 1 72 ? -5.373 8.385 -4.134 1.00 9.71 72 TYR A N 1
ATOM 591 C CA . TYR A 1 72 ? -3.898 8.297 -4.347 1.00 8.75 72 TYR A CA 1
ATOM 592 C C . TYR A 1 72 ? -3.388 6.955 -3.825 1.00 8.12 72 TYR A C 1
ATOM 593 O O . TYR A 1 72 ? -2.349 6.915 -3.163 1.00 8.41 72 TYR A O 1
ATOM 602 N N . ARG A 1 73 ? -4.065 5.847 -4.125 1.00 7.59 73 ARG A N 1
ATOM 603 C CA . ARG A 1 73 ? -3.549 4.542 -3.674 1.00 8.08 73 ARG A CA 1
ATOM 604 C C . ARG A 1 73 ? -2.092 4.347 -4.174 1.00 7.72 73 ARG A C 1
ATOM 605 O O . ARG A 1 73 ? -1.877 4.432 -5.350 1.00 6.64 73 ARG A O 1
ATOM 613 N N . ASN A 1 74 ? -1.150 4.081 -3.250 1.00 8.34 74 ASN A N 1
ATOM 614 C CA . ASN A 1 74 ? 0.307 4.092 -3.514 1.00 9.22 74 ASN A CA 1
ATOM 615 C C . ASN A 1 74 ? 0.756 5.455 -3.920 1.00 8.87 74 ASN A C 1
ATOM 616 O O . ASN A 1 74 ? 0.996 5.702 -5.112 1.00 8.81 74 ASN A O 1
ATOM 621 N N . TYR A 1 75 ? 0.776 6.343 -2.918 1.00 8.49 75 TYR A N 1
ATOM 622 C CA . TYR A 1 75 ? 0.766 7.795 -3.150 1.00 9.04 75 TYR A CA 1
ATOM 623 C C . TYR A 1 75 ? 1.981 8.189 -4.027 1.00 8.68 75 TYR A C 1
ATOM 624 O O . TYR A 1 75 ? 1.863 8.973 -4.956 1.00 7.75 75 TYR A O 1
ATOM 633 N N . LYS A 1 76 ? 3.156 7.628 -3.746 1.00 9.09 76 LYS A N 1
ATOM 634 C CA . LYS A 1 76 ? 4.323 8.083 -4.474 1.00 9.67 76 LYS A CA 1
ATOM 635 C C . LYS A 1 76 ? 4.211 7.861 -6.013 1.00 9.11 76 LYS A C 1
ATOM 636 O O . LYS A 1 76 ? 4.804 8.609 -6.799 1.00 9.58 76 LYS A O 1
ATOM 642 N N . ARG A 1 77 ? 3.453 6.840 -6.429 1.00 8.46 77 ARG A N 1
ATOM 643 C CA . ARG A 1 77 ? 3.259 6.525 -7.839 1.00 8.82 77 ARG A CA 1
ATOM 644 C C . ARG A 1 77 ? 2.463 7.637 -8.489 1.00 8.68 77 ARG A C 1
ATOM 645 O O . ARG A 1 77 ? 2.678 7.936 -9.663 1.00 9.08 77 ARG A O 1
ATOM 653 N N . TRP A 1 78 ? 1.555 8.266 -7.724 1.00 8.65 78 TRP A N 1
ATOM 654 C CA . TRP A 1 78 ? 0.854 9.444 -8.256 1.00 8.79 78 TRP A CA 1
ATOM 655 C C . TRP A 1 78 ? 1.746 10.667 -8.425 1.00 8.18 78 TRP A C 1
ATOM 656 O O . TRP A 1 78 ? 1.521 11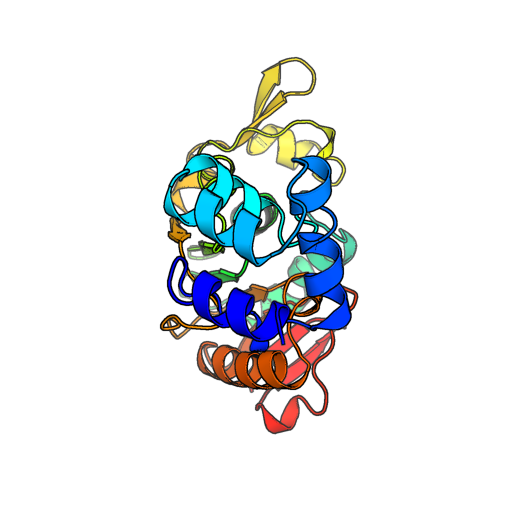.427 -9.353 1.00 8.32 78 TRP A O 1
ATOM 667 N N . GLU A 1 79 ? 2.768 10.846 -7.573 1.00 9.29 79 GLU A N 1
ATOM 668 C CA . GLU A 1 79 ? 3.733 11.902 -7.884 1.00 9.41 79 GLU A CA 1
ATOM 669 C C . GLU A 1 79 ? 4.561 11.624 -9.115 1.00 10.20 79 GLU A C 1
ATOM 670 O O . GLU A 1 79 ? 4.896 12.564 -9.823 1.00 9.83 79 GLU A O 1
ATOM 676 N N . VAL A 1 80 ? 4.914 10.347 -9.328 1.00 9.90 80 VAL A N 1
ATOM 677 C CA . VAL A 1 80 ? 5.545 9.903 -10.570 1.00 10.55 80 VAL A CA 1
ATOM 678 C C . VAL A 1 80 ? 4.684 10.284 -11.736 1.00 10.53 80 VAL A C 1
ATOM 679 O O . VAL A 1 80 ? 5.167 10.869 -12.696 1.00 11.28 80 VAL A O 1
ATOM 683 N N . LEU A 1 81 ? 3.386 10.022 -11.623 1.00 10.71 81 LEU A N 1
ATOM 684 C CA . LEU A 1 81 ? 2.479 10.282 -12.687 1.00 10.37 81 LEU A CA 1
ATOM 685 C C . LEU A 1 81 ? 2.501 11.765 -12.939 1.00 10.60 81 LEU A C 1
ATOM 686 O O . LEU A 1 81 ? 2.667 12.231 -14.072 1.00 8.03 81 LEU A O 1
ATOM 691 N N . GLU A 1 82 ? 2.349 12.486 -11.840 1.00 11.10 82 GLU A N 1
ATOM 692 C CA . GLU A 1 82 ? 2.377 13.929 -11.917 1.00 14.60 82 GLU A CA 1
ATOM 693 C C . GLU A 1 82 ? 3.656 14.511 -12.593 1.00 14.13 82 GLU A C 1
ATOM 694 O O . GLU A 1 82 ? 3.578 15.380 -13.490 1.00 14.56 82 GLU A O 1
ATOM 700 N N . THR A 1 83 ? 4.834 14.088 -12.128 1.00 15.45 83 THR A N 1
ATOM 701 C CA . THR A 1 83 ? 6.053 14.780 -12.517 1.00 15.23 83 THR A CA 1
ATOM 702 C C . THR A 1 83 ? 6.713 14.203 -13.744 1.00 14.74 83 THR A C 1
ATOM 703 O O . THR A 1 83 ? 7.343 14.924 -14.467 1.00 14.51 83 THR A O 1
ATOM 707 N N . ALA A 1 84 ? 6.602 12.891 -13.942 1.00 13.85 84 ALA A N 1
ATOM 708 C CA . ALA A 1 84 ? 7.364 12.142 -14.935 1.00 12.99 84 ALA A CA 1
ATOM 709 C C . ALA A 1 84 ? 6.523 11.832 -16.151 1.00 13.33 84 ALA A C 1
ATOM 710 O O . ALA A 1 84 ? 7.009 11.877 -17.296 1.00 13.98 84 ALA A O 1
ATOM 712 N N . ILE A 1 85 ? 5.225 11.581 -15.900 1.00 12.82 85 ILE A N 1
ATOM 713 C CA . ILE A 1 85 ? 4.392 11.040 -16.930 1.00 11.60 85 ILE A CA 1
ATOM 714 C C . ILE A 1 85 ? 3.562 12.113 -17.613 1.00 11.28 85 ILE A C 1
ATOM 715 O O . ILE A 1 85 ? 3.400 12.082 -18.810 1.00 10.49 85 ILE A O 1
ATOM 720 N N . LEU A 1 86 ? 3.045 13.056 -16.836 1.00 10.66 86 LEU A N 1
ATOM 721 C CA . LEU A 1 86 ? 2.229 14.102 -17.416 1.00 11.32 86 LEU A CA 1
ATOM 722 C C . LEU A 1 86 ? 3.010 14.906 -18.505 1.00 11.26 86 LEU A C 1
ATOM 723 O O . LEU A 1 86 ? 2.432 15.210 -19.547 1.00 12.19 86 LEU A O 1
ATOM 728 N N . PRO A 1 87 ? 4.303 15.174 -18.317 1.00 10.83 87 PRO A N 1
ATOM 729 C CA . PRO A 1 87 ? 4.947 15.891 -19.411 1.00 10.96 87 PRO A CA 1
ATOM 730 C C . PRO A 1 87 ? 5.007 15.121 -20.728 1.00 10.62 87 PRO A C 1
ATOM 731 O O . PRO A 1 87 ? 5.152 15.699 -21.798 1.00 10.37 87 PRO A O 1
ATOM 735 N N . LEU A 1 88 ? 4.966 13.810 -20.650 1.00 11.00 88 LEU A N 1
ATOM 736 C CA . LEU A 1 88 ? 5.078 12.970 -21.849 1.00 10.19 88 LEU A CA 1
ATOM 737 C C . LEU A 1 88 ? 3.770 12.983 -22.553 1.00 10.23 88 LEU A C 1
ATOM 738 O O . LEU A 1 88 ? 3.757 12.894 -23.758 1.00 10.36 88 LEU A O 1
ATOM 743 N N . ILE A 1 89 ? 2.649 13.068 -21.829 1.00 10.04 89 ILE A N 1
ATOM 744 C CA . ILE A 1 89 ? 1.333 12.927 -22.507 1.00 10.52 89 ILE A CA 1
ATOM 745 C C . ILE A 1 89 ? 0.553 14.215 -22.755 1.00 11.02 89 ILE A C 1
ATOM 746 O O . ILE A 1 89 ? -0.382 14.184 -23.543 1.00 10.94 89 ILE A O 1
ATOM 751 N N . LYS A 1 90 ? 0.878 15.312 -22.062 1.00 10.83 90 LYS A N 1
ATOM 752 C CA . LYS A 1 90 ? 0.105 16.521 -22.346 1.00 11.89 90 LYS A CA 1
ATOM 753 C C . LYS A 1 90 ? 0.323 17.014 -23.779 1.00 12.59 90 LYS A C 1
ATOM 754 O O . LYS A 1 90 ? 1.449 16.984 -24.344 1.00 14.15 90 LYS A O 1
ATOM 760 N N . THR A 1 91 ? -0.747 17.493 -24.380 1.00 12.81 91 THR A N 1
ATOM 761 C CA . THR A 1 91 ? -0.655 18.047 -25.709 1.00 13.51 91 THR A CA 1
ATOM 762 C C . THR A 1 91 ? -1.563 19.298 -25.685 1.00 14.27 91 THR A C 1
ATOM 763 O O . THR A 1 91 ? -2.077 19.697 -24.628 1.00 12.16 91 THR A O 1
ATOM 767 N N . SER A 1 92 ? -1.766 19.918 -26.854 1.00 16.84 92 SER A N 1
ATOM 768 C CA . SER A 1 92 ? -2.711 21.072 -26.950 1.00 16.76 92 SER A CA 1
ATOM 769 C C . SER A 1 92 ? -4.178 20.703 -26.787 1.00 15.55 92 SER A C 1
ATOM 770 O O . SER A 1 92 ? -5.055 21.588 -26.648 1.00 16.04 92 SER A O 1
ATOM 773 N N . ARG A 1 93 ? -4.478 19.409 -26.815 1.00 15.06 93 ARG A N 1
ATOM 774 C CA . ARG A 1 93 ? -5.880 18.984 -26.697 1.00 14.97 93 ARG A CA 1
ATOM 775 C C . ARG A 1 93 ? -6.174 18.586 -25.237 1.00 13.51 93 ARG A C 1
ATOM 776 O O . ARG A 1 93 ? -5.248 18.270 -24.497 1.00 14.58 93 ARG A O 1
ATOM 784 N N . PRO A 1 94 ? -7.443 18.588 -24.841 1.00 13.37 94 PRO A N 1
ATOM 785 C CA . PRO A 1 94 ? -7.791 17.952 -23.550 1.00 12.67 94 PRO A CA 1
ATOM 786 C C . PRO A 1 94 ? -7.289 16.491 -23.460 1.00 13.26 94 PRO A C 1
ATOM 787 O O . PRO A 1 94 ? -7.212 15.760 -24.487 1.00 12.48 94 PRO A O 1
ATOM 791 N N . LEU A 1 95 ? -6.926 16.073 -22.256 1.00 12.97 95 LEU A N 1
ATOM 792 C CA . LEU A 1 95 ? -6.555 14.679 -22.015 1.00 13.51 95 LEU A CA 1
ATOM 793 C C . LEU A 1 95 ? -7.795 13.828 -21.934 1.00 14.06 95 LEU A C 1
ATOM 794 O O . LEU A 1 95 ? -8.774 14.214 -21.306 1.00 14.93 95 LEU A O 1
ATOM 799 N N . LYS A 1 96 ? -7.725 12.644 -22.555 1.00 13.61 96 LYS A N 1
ATOM 800 C CA . LYS A 1 96 ? -8.802 11.638 -22.505 1.00 13.26 96 LYS A CA 1
ATOM 801 C C . LYS A 1 96 ? -8.206 10.513 -21.654 1.00 11.67 96 LYS A C 1
ATOM 802 O O . LYS A 1 96 ? -7.127 9.978 -21.948 1.00 11.88 96 LYS A O 1
ATOM 808 N N . ILE A 1 97 ? -8.898 10.214 -20.562 1.00 11.13 97 ILE A N 1
ATOM 809 C CA . ILE A 1 97 ? -8.392 9.312 -19.500 1.00 10.19 97 ILE A CA 1
ATOM 810 C C . ILE A 1 97 ? -9.393 8.192 -19.294 1.00 9.84 97 ILE A C 1
ATOM 811 O O . ILE A 1 97 ? -10.598 8.419 -19.367 1.00 9.34 97 ILE A O 1
ATOM 816 N N . TRP A 1 98 ? -8.903 6.992 -19.018 1.00 9.98 98 TRP A N 1
ATOM 817 C CA . TRP A 1 98 ? -9.812 5.889 -18.645 1.00 9.38 98 TRP A CA 1
ATOM 818 C C . TRP A 1 98 ? -9.331 5.352 -17.295 1.00 9.68 98 TRP A C 1
ATOM 819 O O . TRP A 1 98 ? -8.156 5.046 -17.127 1.00 9.32 98 TRP A O 1
ATOM 830 N N . SER A 1 99 ? -10.238 5.361 -16.320 1.00 8.91 99 SER A N 1
ATOM 831 C CA . SER A 1 99 ? -10.039 4.668 -15.061 1.00 9.70 99 SER A CA 1
ATOM 832 C C . SER A 1 99 ? -10.794 3.346 -15.200 1.00 9.40 99 SER A C 1
ATOM 833 O O . SER A 1 99 ? -12.028 3.323 -15.156 1.00 10.77 99 SER A O 1
ATOM 836 N N . ALA A 1 100 ? -10.063 2.274 -15.451 1.00 9.03 100 ALA A N 1
ATOM 837 C CA . ALA A 1 100 ? -10.675 1.019 -15.930 1.00 8.98 100 ALA A CA 1
ATOM 838 C C . ALA A 1 100 ? -10.718 0.104 -14.724 1.00 9.40 100 ALA A C 1
ATOM 839 O O . ALA A 1 100 ? -9.645 -0.373 -14.285 1.00 9.05 100 ALA A O 1
ATOM 841 N N . ALA A 1 101 ? -11.925 -0.136 -14.197 1.00 9.61 101 ALA A N 1
ATOM 842 C CA . ALA A 1 101 ? -12.140 -0.820 -12.909 1.00 10.83 101 ALA A CA 1
ATOM 843 C C . ALA A 1 101 ? -11.972 0.155 -11.737 1.00 10.54 101 ALA A C 1
ATOM 844 O O . ALA A 1 101 ? -11.022 0.088 -10.908 1.00 10.97 101 ALA A O 1
ATOM 846 N N . CYS A 1 102 ? -12.898 1.085 -11.690 1.00 10.87 102 CYS A N 1
ATOM 847 C CA . CYS A 1 102 ? -12.759 2.247 -10.792 1.00 10.72 102 CYS A CA 1
ATOM 848 C C . CYS A 1 102 ? -13.291 1.979 -9.400 1.00 10.26 102 CYS A C 1
ATOM 849 O O . CYS A 1 102 ? -13.158 2.855 -8.527 1.00 9.89 102 CYS A O 1
ATOM 852 N N . SER A 1 103 ? -13.963 0.830 -9.221 1.00 9.97 103 SER A N 1
ATOM 853 C CA . SER A 1 103 ? -14.635 0.478 -7.947 1.00 10.18 103 SER A CA 1
ATOM 854 C C . SER A 1 103 ? -15.469 1.695 -7.460 1.00 10.04 103 SER A C 1
ATOM 855 O O . SER A 1 103 ? -16.172 2.293 -8.272 1.00 9.56 103 SER A O 1
ATOM 858 N N . THR A 1 104 ? -15.357 2.069 -6.153 1.00 9.38 104 THR A N 1
ATOM 859 C CA . THR A 1 104 ? -16.234 3.095 -5.563 1.00 9.04 104 THR A CA 1
ATOM 860 C C . THR A 1 104 ? -15.812 4.576 -5.917 1.00 8.66 104 THR A C 1
ATOM 861 O O . THR A 1 104 ? -16.258 5.540 -5.286 1.00 8.50 104 THR A O 1
ATOM 865 N N . GLY A 1 105 ? -14.894 4.732 -6.875 1.00 8.27 105 GLY A N 1
ATOM 866 C CA . GLY A 1 105 ? -14.601 6.05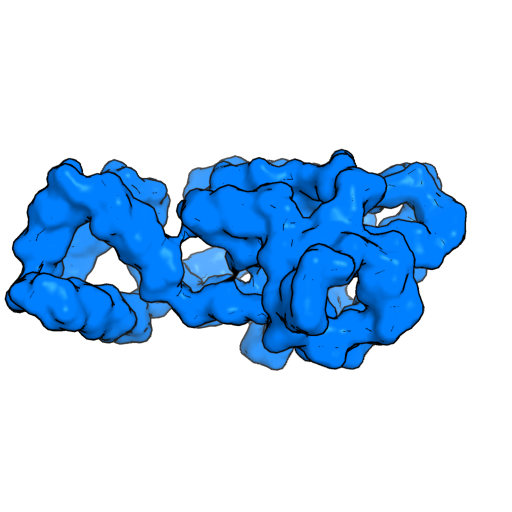4 -7.466 1.00 7.64 105 GLY A CA 1
ATOM 867 C C . GLY A 1 105 ? -13.373 6.782 -6.938 1.00 7.39 105 GLY A C 1
ATOM 868 O O . GLY A 1 105 ? -13.008 7.830 -7.477 1.00 6.98 105 GLY A O 1
ATOM 869 N N . GLU A 1 106 ? -12.701 6.254 -5.928 1.00 8.51 106 GLU A N 1
ATOM 870 C CA . GLU A 1 106 ? -11.527 6.959 -5.361 1.00 8.71 106 GLU A CA 1
ATOM 871 C C . GLU A 1 106 ? -10.469 7.302 -6.439 1.00 9.72 106 GLU A C 1
ATOM 872 O O . GLU A 1 106 ? -9.934 8.414 -6.452 1.00 10.28 106 GLU A O 1
ATOM 878 N N . GLU A 1 107 ? -10.183 6.333 -7.327 1.00 8.59 107 GLU A N 1
ATOM 879 C CA . GLU A 1 107 ? -9.197 6.494 -8.361 1.00 8.34 107 GLU A CA 1
ATOM 880 C C . GLU A 1 107 ? -9.582 7.591 -9.367 1.00 8.20 107 GLU A C 1
ATOM 881 O O . GLU A 1 107 ? -8.733 8.454 -9.665 1.00 8.65 107 GLU A O 1
ATOM 887 N N . PRO A 1 108 ? -10.823 7.550 -9.921 1.00 7.48 108 PRO A N 1
ATOM 888 C CA . PRO A 1 108 ? -11.066 8.535 -10.959 1.00 7.78 108 PRO A CA 1
ATOM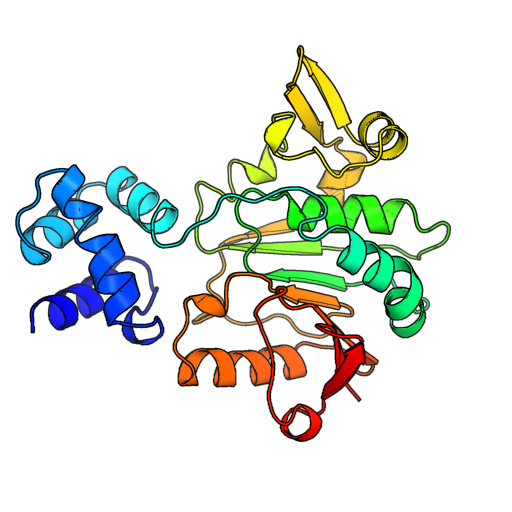 889 C C . PRO A 1 108 ? -11.124 9.937 -10.334 1.00 8.00 108 PRO A C 1
ATOM 890 O O . PRO A 1 108 ? -10.741 10.910 -10.982 1.00 8.48 108 PRO A O 1
ATOM 894 N N . TYR A 1 109 ? -11.606 10.024 -9.083 1.00 7.88 109 TYR A N 1
ATOM 895 C CA . TYR A 1 109 ? -11.622 11.299 -8.381 1.00 7.88 109 TYR A CA 1
ATOM 896 C C . TYR A 1 109 ? -10.197 11.825 -8.113 1.00 7.02 109 TYR A C 1
ATOM 897 O O . TYR A 1 109 ? -9.956 13.032 -8.235 1.00 6.71 109 TYR A O 1
ATOM 906 N N . THR A 1 110 ? -9.315 10.936 -7.701 1.00 6.91 110 THR A N 1
ATOM 907 C CA . THR A 1 110 ? -7.898 11.258 -7.649 1.00 7.64 110 THR A CA 1
ATOM 908 C C . THR A 1 110 ? -7.416 11.839 -8.965 1.00 7.96 110 THR A C 1
ATOM 909 O O . THR A 1 110 ? -6.853 12.961 -9.013 1.00 8.88 110 THR A O 1
ATOM 913 N N . LEU A 1 111 ? -7.563 11.066 -10.036 1.00 8.03 111 LEU A N 1
ATOM 914 C CA . LEU A 1 111 ? -7.180 11.547 -11.348 1.00 7.84 111 LEU A CA 1
ATOM 915 C C . LEU A 1 111 ? -7.701 12.987 -11.623 1.00 7.94 111 LEU A C 1
ATOM 916 O O . LEU A 1 111 ? -6.944 13.859 -12.042 1.00 7.76 111 LEU A O 1
ATOM 921 N N . ALA A 1 112 ? -8.984 13.245 -11.365 1.00 7.90 112 ALA A N 1
ATOM 922 C CA . ALA A 1 112 ? -9.599 14.529 -11.678 1.00 7.86 112 ALA A CA 1
ATOM 923 C C . ALA A 1 112 ? -8.999 15.624 -10.820 1.00 8.01 112 ALA A C 1
ATOM 924 O O . ALA A 1 112 ? -8.669 16.680 -11.323 1.00 7.45 112 ALA A O 1
ATOM 926 N N . MET A 1 113 ? -8.793 15.343 -9.549 1.00 7.56 113 MET A N 1
ATOM 927 C CA . MET A 1 113 ? -8.237 16.371 -8.623 1.00 8.05 113 MET A CA 1
ATOM 928 C C . MET A 1 113 ? -6.753 16.669 -8.902 1.00 8.32 113 MET A C 1
ATOM 929 O O . MET A 1 113 ? -6.306 17.846 -8.863 1.00 8.39 113 MET A O 1
ATOM 934 N N . LEU A 1 114 ? -6.011 15.628 -9.267 1.00 9.43 114 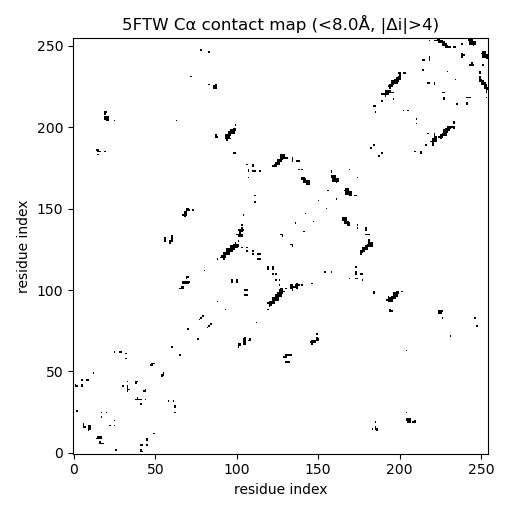LEU A N 1
ATOM 935 C CA . LEU A 1 114 ? -4.642 15.792 -9.735 1.00 9.07 114 LEU A CA 1
ATOM 936 C C . LEU A 1 114 ? -4.609 16.641 -11.021 1.00 9.11 114 LEU A C 1
ATOM 937 O O . LEU A 1 114 ? -3.837 17.578 -11.127 1.00 9.09 114 LEU A O 1
ATOM 942 N N . LEU A 1 115 ? -5.475 16.312 -11.985 1.00 9.17 115 LEU A N 1
ATOM 943 C CA . LEU A 1 115 ? -5.452 16.997 -13.267 1.00 9.27 115 LEU A CA 1
ATOM 944 C C . LEU A 1 115 ? -5.965 18.420 -13.173 1.00 9.56 115 LEU A C 1
ATOM 945 O O . LEU A 1 115 ? -5.432 19.288 -13.836 1.00 10.14 115 LEU A O 1
ATOM 950 N N . ASP A 1 116 ? -6.955 18.658 -12.315 1.00 10.06 116 ASP A N 1
ATOM 951 C CA . ASP A 1 116 ? -7.502 20.013 -12.192 1.00 11.21 116 ASP A CA 1
ATOM 952 C C . ASP A 1 116 ? -6.462 20.989 -11.689 1.00 12.24 116 ASP A C 1
ATOM 953 O O . ASP A 1 116 ? -6.525 22.188 -12.043 1.00 12.16 116 ASP A O 1
ATOM 958 N N . GLN A 1 117 ? -5.527 20.482 -10.861 1.00 10.61 117 GLN A N 1
ATOM 959 C CA . GLN A 1 117 ? -4.439 21.298 -10.317 1.00 11.85 117 GLN A CA 1
ATOM 960 C C . GLN A 1 117 ? -3.405 21.662 -11.382 1.00 12.29 117 GLN A C 1
ATOM 961 O O . GLN A 1 117 ? -2.639 22.565 -11.172 1.00 13.76 117 GLN A O 1
ATOM 967 N N . GLN A 1 118 ? -3.485 21.041 -12.561 1.00 12.03 118 GLN A N 1
ATOM 968 C CA . GLN A 1 118 ? -2.529 21.314 -13.616 1.00 13.02 118 GLN A CA 1
ATOM 969 C C . GLN A 1 118 ? -2.891 22.595 -14.344 1.00 14.10 118 GLN A C 1
ATOM 970 O O . GLN A 1 118 ? -3.693 22.575 -15.255 1.00 15.61 118 GLN A O 1
ATOM 976 N N . LYS A 1 119 ? -2.361 23.735 -13.870 1.00 15.55 119 LYS A N 1
ATOM 977 C CA . LYS A 1 119 ? -2.728 25.022 -14.459 1.00 15.83 119 LYS A CA 1
ATOM 978 C C . LYS A 1 119 ? -2.418 25.078 -15.960 1.00 13.83 119 LYS A C 1
ATOM 979 O O . LYS A 1 119 ? -1.310 24.772 -16.417 1.00 13.86 119 LYS A O 1
ATOM 985 N N . GLY A 1 120 ? -3.434 25.436 -16.714 1.00 12.55 120 GLY A N 1
ATOM 986 C CA . GLY A 1 120 ? -3.292 25.549 -18.176 1.00 11.20 120 GLY A CA 1
ATOM 987 C C . GLY A 1 120 ? -3.456 24.275 -18.992 1.00 10.77 120 GLY A C 1
ATOM 988 O O . GLY A 1 120 ? -3.424 24.305 -20.212 1.00 10.53 120 GLY A O 1
ATOM 989 N N . LEU A 1 121 ? -3.656 23.130 -18.326 1.00 11.61 121 LEU A N 1
ATOM 990 C CA . LEU A 1 121 ? -4.017 21.911 -19.032 1.00 10.09 121 LEU A CA 1
ATOM 991 C C . LEU A 1 121 ? -5.320 22.216 -19.816 1.00 10.58 121 LEU A C 1
ATOM 992 O O . LEU A 1 121 ? -6.291 22.770 -19.260 1.00 11.33 121 LEU A O 1
ATOM 997 N N . PRO A 1 122 ? -5.337 21.924 -21.124 1.00 11.17 122 PRO A N 1
ATOM 998 C CA . PRO A 1 122 ? -6.478 22.294 -22.003 1.00 11.10 122 PRO A CA 1
ATOM 999 C C . PRO A 1 122 ? -7.813 21.754 -21.565 1.00 11.37 122 PRO A C 1
ATOM 1000 O O . PRO A 1 122 ? -8.865 22.415 -21.842 1.00 12.33 122 PRO A O 1
ATOM 1004 N N . GLY A 1 123 ? -7.795 20.605 -20.876 1.00 10.44 123 GLY A N 1
ATOM 1005 C CA . GLY A 1 123 ? -8.995 20.044 -20.358 1.00 10.39 123 GLY A CA 1
ATOM 1006 C C . GLY A 1 123 ? -8.739 18.635 -19.909 1.00 9.95 123 GLY A C 1
ATOM 1007 O O . GLY A 1 123 ? -7.663 18.109 -20.105 1.00 10.48 123 GLY A O 1
ATOM 1008 N N . TYR A 1 124 ? -9.752 17.982 -19.374 1.00 9.40 124 TYR A N 1
ATOM 1009 C CA . TYR A 1 124 ? -9.572 16.548 -19.094 1.00 9.39 124 TYR A CA 1
ATOM 1010 C C . TYR A 1 124 ? -10.960 15.933 -19.003 1.00 9.79 124 TYR A C 1
ATOM 1011 O O . TYR A 1 124 ? -11.890 16.562 -18.546 1.00 10.18 124 TYR A O 1
ATOM 1020 N N A GLN A 1 125 ? -11.000 14.670 -19.395 0.50 10.36 125 GLN A N 1
ATOM 1021 N N B GLN A 1 125 ? -11.133 14.737 -19.544 0.50 9.67 125 GLN A N 1
ATOM 1022 C CA A GLN A 1 125 ? -12.201 13.890 -19.558 0.50 10.55 125 GLN A CA 1
ATOM 1023 C CA B GLN A 1 125 ? -12.395 14.014 -19.384 0.50 9.24 125 GLN A CA 1
ATOM 1024 C C A GLN A 1 125 ? -11.862 12.541 -18.980 0.50 9.97 125 GLN A C 1
ATOM 1025 C C B GLN A 1 125 ? -12.044 12.572 -19.070 0.50 9.30 125 GLN A C 1
ATOM 1026 O O A GLN A 1 125 ? -10.924 11.910 -19.448 0.50 9.59 125 GLN A O 1
ATOM 1027 O O B GLN A 1 125 ? -11.317 11.927 -19.798 0.50 8.95 125 GLN A O 1
ATOM 1038 N N . ILE A 1 126 ? -12.614 12.070 -17.986 1.00 9.54 126 ILE A N 1
ATOM 1039 C CA . ILE A 1 126 ? -12.311 10.740 -17.489 1.00 9.41 126 ILE A CA 1
ATOM 1040 C C . ILE A 1 126 ? -13.527 9.811 -17.657 1.00 9.33 126 ILE A C 1
ATOM 1041 O O . ILE A 1 126 ? -14.564 10.052 -17.034 1.00 10.33 126 ILE A O 1
ATOM 1046 N N . LEU A 1 127 ? -13.372 8.745 -18.426 1.00 8.45 127 LEU A N 1
ATOM 1047 C CA . LEU A 1 127 ? -14.292 7.606 -18.390 1.00 8.67 127 LEU A CA 1
ATOM 1048 C C . LEU A 1 127 ? -13.913 6.722 -17.200 1.00 8.49 127 LEU A C 1
ATOM 1049 O O . LEU A 1 127 ? -12.743 6.334 -17.086 1.00 7.11 127 LEU A O 1
ATOM 1054 N N . ALA A 1 128 ? -14.892 6.404 -16.338 1.00 8.72 128 ALA A N 1
ATOM 1055 C CA . ALA A 1 128 ? -14.607 5.589 -15.177 1.00 9.41 128 ALA A CA 1
ATOM 1056 C C . ALA A 1 128 ? -15.545 4.370 -15.291 1.00 9.94 128 ALA A C 1
ATOM 1057 O O . ALA A 1 128 ? -16.749 4.533 -15.288 1.00 11.27 128 ALA A O 1
ATOM 1059 N N . THR A 1 129 ? -14.988 3.149 -15.411 1.00 10.92 129 THR A N 1
ATOM 1060 C CA . THR A 1 129 ? -15.830 1.949 -15.625 1.00 9.96 129 THR A CA 1
ATOM 1061 C C . THR A 1 129 ? -15.614 0.841 -14.608 1.00 9.55 129 THR A C 1
ATOM 1062 O O . THR A 1 129 ? -14.538 0.674 -14.077 1.00 7.68 129 THR A O 1
ATOM 1066 N N . ASP A 1 130 ? -16.682 0.090 -14.377 1.00 8.17 130 ASP A N 1
ATOM 1067 C CA . ASP A 1 130 ? -16.608 -1.088 -13.536 1.00 8.85 130 ASP A CA 1
ATOM 1068 C C . ASP A 1 130 ? -17.778 -2.025 -13.926 1.00 8.94 130 ASP A C 1
ATOM 1069 O O . ASP A 1 130 ? -18.711 -1.594 -14.615 1.00 9.50 130 ASP A O 1
ATOM 1074 N N . ILE A 1 131 ? -17.676 -3.298 -13.559 1.00 9.73 131 ILE A N 1
ATOM 1075 C CA . ILE A 1 131 ? -18.789 -4.214 -13.714 1.00 11.37 131 ILE A CA 1
ATOM 1076 C C . ILE A 1 131 ? -19.730 -4.106 -12.509 1.00 12.32 131 ILE A C 1
ATOM 1077 O O . ILE A 1 131 ? -20.890 -4.599 -12.566 1.00 14.49 131 ILE A O 1
ATOM 1082 N N . ASP A 1 132 ? -19.254 -3.516 -11.409 1.00 13.03 132 ASP A N 1
ATOM 1083 C CA . ASP A 1 132 ? -19.992 -3.505 -10.114 1.00 13.12 132 ASP A CA 1
ATOM 1084 C C . ASP A 1 132 ? -20.917 -2.270 -10.021 1.00 15.02 132 ASP A C 1
ATOM 1085 O O . ASP A 1 132 ? -20.433 -1.172 -9.770 1.00 14.82 132 ASP A O 1
ATOM 1090 N N . GLU A 1 133 ? -22.217 -2.440 -10.247 1.00 14.74 133 GLU A N 1
ATOM 1091 C CA . GLU A 1 133 ? -23.129 -1.298 -10.339 1.00 17.37 133 GLU A CA 1
ATOM 1092 C C . GLU A 1 133 ? -23.341 -0.628 -9.000 1.00 16.70 133 GLU A C 1
ATOM 1093 O O . GLU A 1 133 ? -23.597 0.557 -8.943 1.00 14.75 133 GLU A O 1
ATOM 1099 N N . LYS A 1 134 ? -23.237 -1.383 -7.923 1.00 17.64 134 LYS A N 1
ATOM 1100 C CA . LYS A 1 134 ? -23.435 -0.777 -6.600 1.00 20.07 134 LYS A CA 1
ATOM 1101 C C . LYS A 1 134 ? -22.255 0.157 -6.260 1.00 19.31 134 LYS A C 1
ATOM 1102 O O . LYS A 1 134 ? -22.438 1.192 -5.581 1.00 19.65 134 LYS A O 1
ATOM 1108 N N . ALA A 1 135 ? -21.049 -0.239 -6.676 1.00 15.87 135 ALA A N 1
ATOM 1109 C CA . ALA A 1 135 ? -19.842 0.595 -6.507 1.00 13.27 135 ALA A CA 1
ATOM 1110 C C . ALA A 1 135 ? -19.937 1.817 -7.374 1.00 12.38 135 ALA A C 1
ATOM 1111 O O . ALA A 1 135 ? -19.565 2.902 -6.923 1.00 11.93 135 ALA A O 1
ATOM 1113 N N . LEU A 1 136 ? -20.437 1.666 -8.604 1.00 11.79 136 LEU A N 1
ATOM 1114 C CA . LEU A 1 136 ? -20.611 2.838 -9.479 1.00 12.54 136 LEU A CA 1
ATOM 1115 C C . LEU A 1 136 ? -21.616 3.838 -8.864 1.00 13.09 136 LEU A C 1
ATOM 1116 O O . LEU A 1 136 ? -21.390 5.029 -8.875 1.00 12.52 136 LEU A O 1
ATOM 1121 N N A GLU A 1 137 ? -22.709 3.309 -8.318 0.50 13.87 137 GLU A N 1
ATOM 1122 N N B GLU A 1 137 ? -22.732 3.374 -8.333 0.50 13.68 137 GLU A N 1
ATOM 1123 C CA A GLU A 1 137 ? -23.742 4.130 -7.632 0.50 13.82 137 GLU A CA 1
ATOM 1124 C CA B GLU A 1 137 ? -23.679 4.352 -7.753 0.50 13.39 137 GLU A CA 1
ATOM 1125 C C A GLU A 1 137 ? -23.105 4.992 -6.561 0.50 13.20 137 GLU A C 1
ATOM 1126 C C B GLU A 1 137 ? -23.086 5.058 -6.535 0.50 13.00 137 GLU A C 1
ATOM 1127 O O A GLU A 1 137 ? -23.356 6.208 -6.473 0.50 12.75 137 GLU A O 1
ATOM 1128 O O B GLU A 1 137 ? -23.343 6.254 -6.322 0.50 12.42 137 GLU A O 1
ATOM 1139 N N . LYS A 1 138 ? -22.248 4.357 -5.773 1.00 13.51 138 LYS A N 1
ATOM 1140 C CA . LYS A 1 138 ? -21.500 5.019 -4.662 1.00 13.95 138 LYS A CA 1
ATOM 1141 C C . LYS A 1 138 ? -20.537 6.064 -5.217 1.00 11.83 138 LYS A C 1
ATOM 1142 O O . LYS A 1 138 ? -20.434 7.171 -4.690 1.00 11.19 138 LYS A O 1
ATOM 1148 N N . ALA A 1 139 ? -19.822 5.711 -6.285 1.00 10.64 139 ALA A N 1
ATOM 1149 C CA . ALA A 1 139 ? -18.864 6.609 -6.876 1.00 10.09 139 ALA A CA 1
ATOM 1150 C C . ALA A 1 139 ? -19.565 7.858 -7.395 1.00 10.80 139 ALA A C 1
ATOM 1151 O O . ALA A 1 139 ? -19.068 8.982 -7.227 1.00 10.79 139 ALA A O 1
ATOM 1153 N N . LYS A 1 140 ? -20.697 7.666 -8.077 1.00 10.72 140 LYS A N 1
ATOM 1154 C CA . LYS A 1 140 ? -21.492 8.791 -8.556 1.00 11.91 140 LYS A CA 1
ATOM 1155 C C . LYS A 1 140 ? -21.878 9.783 -7.450 1.00 12.64 140 LYS A C 1
ATOM 1156 O O . LYS A 1 140 ? -21.810 10.993 -7.656 1.00 13.64 140 LYS A O 1
ATOM 1162 N N . LYS A 1 141 ? -22.282 9.273 -6.304 1.00 11.67 141 LYS A N 1
ATOM 1163 C CA . LYS A 1 141 ? -22.698 10.102 -5.169 1.00 11.99 141 LYS A CA 1
ATOM 1164 C C . LYS A 1 141 ? -21.480 10.870 -4.644 1.00 10.19 141 LYS A C 1
ATOM 1165 O O . LYS A 1 141 ? -21.566 12.011 -4.236 1.00 9.56 141 LYS A O 1
ATOM 1171 N N . GLY A 1 142 ? -20.317 10.264 -4.686 1.00 9.97 142 GLY A N 1
ATOM 1172 C CA . GLY A 1 142 ? -19.113 11.074 -4.370 1.00 8.56 142 GLY A CA 1
ATOM 1173 C C . GLY A 1 142 ? -18.860 11.349 -2.880 1.00 9.84 142 GLY A C 1
ATOM 1174 O O . GLY A 1 142 ? -18.113 12.250 -2.560 1.00 7.95 142 GLY A O 1
ATOM 1175 N N . VAL A 1 143 ? -19.418 10.528 -1.995 1.00 9.36 143 VAL A N 1
ATOM 1176 C CA . VAL A 1 143 ? -19.259 10.753 -0.537 1.00 9.18 143 VAL A CA 1
ATOM 1177 C C . VAL A 1 143 ? -18.229 9.769 -0.020 1.00 9.36 143 VAL A C 1
ATOM 1178 O O . VAL A 1 143 ? -18.272 8.562 -0.344 1.00 9.48 143 VAL A O 1
ATOM 1182 N N . TYR A 1 144 ? -17.233 10.292 0.691 1.00 9.48 144 TYR A N 1
ATOM 1183 C CA . TYR A 1 144 ? -16.171 9.415 1.214 1.00 9.09 144 TYR A CA 1
ATOM 1184 C C . TYR A 1 144 ? -15.963 9.659 2.672 1.00 9.97 144 TYR A C 1
ATOM 1185 O O . TYR A 1 144 ? -16.068 10.813 3.141 1.00 9.10 144 TYR A O 1
ATOM 1194 N N A GLN A 1 145 ? -15.630 8.593 3.409 0.50 10.05 145 GLN A N 1
ATOM 1195 N N B GLN A 1 145 ? -15.599 8.594 3.381 0.50 9.94 145 GLN A N 1
ATOM 1196 C CA A GLN A 1 145 ? -15.238 8.741 4.819 0.50 10.76 145 GLN A CA 1
ATOM 1197 C CA B GLN A 1 145 ? -15.183 8.747 4.761 0.50 10.73 145 GLN A CA 1
ATOM 1198 C C A GLN A 1 145 ? -13.705 8.899 4.890 0.50 10.71 145 GLN A C 1
ATOM 1199 C C B GLN A 1 145 ? -13.682 9.062 4.795 0.50 10.61 145 GLN A C 1
ATOM 1200 O O A GLN A 1 145 ? -13.010 8.438 3.997 0.50 10.43 145 GLN A O 1
ATOM 1201 O O B GLN A 1 145 ? -12.984 8.879 3.792 0.50 10.20 145 GLN A O 1
ATOM 1212 N N . GLU A 1 146 ? -13.193 9.573 5.929 1.00 10.66 146 GLU A N 1
ATOM 1213 C CA . GLU A 1 146 ? -11.779 9.927 6.037 1.00 11.17 146 GLU A CA 1
ATOM 1214 C C . GLU A 1 146 ? -10.847 8.734 5.764 1.00 11.41 146 GLU A C 1
ATOM 1215 O O . GLU A 1 146 ? -9.757 8.954 5.275 1.00 10.74 146 GLU A O 1
ATOM 1221 N N . ARG A 1 147 ? -11.284 7.522 6.095 1.00 10.87 147 ARG A N 1
ATOM 1222 C CA . ARG A 1 147 ? -10.465 6.309 5.889 1.00 12.43 147 ARG A CA 1
ATOM 1223 C C . ARG A 1 147 ? -10.005 6.142 4.431 1.00 11.06 147 ARG A C 1
ATOM 1224 O O . ARG A 1 147 ? -8.974 5.461 4.180 1.00 11.63 147 ARG A O 1
ATOM 1232 N N . SER A 1 148 ? -10.760 6.725 3.486 1.00 10.16 148 SER A N 1
ATOM 1233 C CA . SER A 1 148 ? -10.473 6.634 2.019 1.00 10.07 148 SER A CA 1
ATOM 1234 C C . SER A 1 148 ? -9.655 7.818 1.490 1.00 8.75 148 SER A C 1
ATOM 1235 O O . SER A 1 148 ? -9.310 7.868 0.285 1.00 8.70 148 SER A O 1
ATOM 1238 N N . LEU A 1 149 ? -9.331 8.735 2.396 1.00 8.45 149 LEU A N 1
ATOM 1239 C CA . LEU A 1 149 ? -8.777 10.042 2.016 1.00 9.27 149 LEU A CA 1
ATOM 1240 C C . LEU A 1 149 ? -7.450 10.328 2.738 1.00 9.97 149 LEU A C 1
ATOM 1241 O O . LEU A 1 149 ? -6.989 11.471 2.729 1.00 9.63 149 LEU A O 1
ATOM 1246 N N . GLN A 1 150 ? -6.834 9.303 3.339 1.00 10.13 150 GLN A N 1
ATOM 1247 C CA . GLN A 1 150 ? -5.658 9.508 4.202 1.00 12.11 150 GLN A CA 1
ATOM 1248 C C . GLN A 1 150 ? -4.447 10.063 3.445 1.00 11.38 150 GLN A C 1
ATOM 1249 O O . GLN A 1 150 ? -3.617 10.736 4.030 1.00 10.76 150 GLN A O 1
ATOM 1255 N N . GLU A 1 151 ? -4.383 9.835 2.150 1.00 11.31 151 GLU A N 1
ATOM 1256 C CA . GLU A 1 151 ? -3.261 10.321 1.369 1.00 11.87 151 GLU A CA 1
ATOM 1257 C C . GLU A 1 151 ? -3.612 11.612 0.626 1.00 11.01 151 GLU A C 1
ATOM 1258 O O . GLU A 1 151 ? -2.794 12.135 -0.098 1.00 10.07 151 GLU A O 1
ATOM 1264 N N . VAL A 1 152 ? -4.852 12.110 0.772 1.00 10.17 152 VAL A N 1
ATOM 1265 C CA . VAL A 1 152 ? -5.195 13.420 0.129 1.00 10.07 152 VAL A CA 1
ATOM 1266 C C . VAL A 1 152 ? -4.544 14.581 0.921 1.00 9.62 152 VAL A C 1
ATOM 1267 O O . VAL A 1 152 ? -4.863 14.781 2.098 1.00 9.52 152 VAL A O 1
ATOM 1271 N N . PRO A 1 153 ? -3.669 15.359 0.264 1.00 9.36 153 PRO A N 1
ATOM 1272 C CA . PRO A 1 153 ? -3.032 16.495 0.946 1.00 9.53 153 PRO A CA 1
ATOM 1273 C C . PRO A 1 153 ? -4.133 17.442 1.435 1.00 9.42 153 PRO A C 1
ATOM 1274 O O . PRO A 1 153 ? -5.155 17.582 0.762 1.00 9.41 153 PRO A O 1
ATOM 1278 N N . LEU A 1 154 ? -3.964 18.054 2.591 1.00 10.78 154 LEU A N 1
ATOM 1279 C CA . LEU A 1 154 ? -5.077 18.858 3.151 1.00 10.91 154 LEU A CA 1
ATOM 1280 C C . LEU A 1 154 ? -5.589 19.953 2.221 1.00 10.24 154 LEU A C 1
ATOM 1281 O O . LEU A 1 154 ? -6.845 20.188 2.128 1.00 10.11 154 LEU A O 1
ATOM 1286 N N . SER A 1 155 ? -4.692 20.708 1.594 1.00 8.99 155 SER A N 1
ATOM 1287 C CA . SER A 1 155 ? -5.226 21.776 0.712 1.00 9.19 155 SER A CA 1
ATOM 1288 C C . SER A 1 155 ? -6.103 21.255 -0.436 1.00 8.84 155 SER A C 1
ATOM 1289 O O . SER A 1 155 ? -7.073 21.947 -0.870 1.00 8.07 155 SER A O 1
ATOM 1292 N N . VAL A 1 156 ? -5.751 20.073 -0.961 1.00 8.64 156 VAL A N 1
ATOM 1293 C CA . VAL A 1 156 ? -6.511 19.443 -2.047 1.00 8.92 156 VAL A CA 1
ATOM 1294 C C . VAL A 1 156 ? -7.910 19.027 -1.491 1.00 9.42 156 VAL A C 1
ATOM 1295 O O . VAL A 1 156 ? -8.914 19.240 -2.117 1.00 9.33 156 VAL A O 1
ATOM 1299 N N . LYS A 1 157 ? -7.924 18.444 -0.289 1.00 10.18 157 LYS A N 1
ATOM 1300 C CA . LYS A 1 157 ? -9.197 18.022 0.390 1.00 10.88 157 LYS A CA 1
ATOM 1301 C C . LYS A 1 157 ? -10.077 19.256 0.624 1.00 10.68 157 LYS A C 1
ATOM 1302 O O . LYS A 1 157 ? -11.276 19.225 0.425 1.00 9.65 157 LYS A O 1
ATOM 1308 N N . ASP A 1 158 ? -9.470 20.320 1.097 1.00 10.37 158 ASP A N 1
ATOM 1309 C CA . ASP A 1 158 ? -10.232 21.535 1.322 1.00 12.42 158 ASP A CA 1
ATOM 1310 C C . ASP A 1 158 ? -10.795 22.131 0.002 1.00 11.65 158 ASP A C 1
ATOM 1311 O O . ASP A 1 158 ? -11.945 22.587 -0.036 1.00 11.85 158 ASP A O 1
ATOM 1316 N N . ARG A 1 159 ? -9.991 22.124 -1.069 1.00 9.99 159 ARG A N 1
ATOM 1317 C CA . ARG A 1 159 ? -10.350 22.724 -2.352 1.00 9.56 159 ARG A CA 1
ATOM 1318 C C . ARG A 1 159 ? -11.486 21.931 -3.058 1.00 8.88 159 ARG A C 1
ATOM 1319 O O . ARG A 1 159 ? -12.410 22.499 -3.619 1.00 9.26 159 ARG A O 1
ATOM 1327 N N . TYR A 1 160 ? -11.447 20.605 -2.988 1.00 8.36 160 TYR A N 1
ATOM 1328 C CA . TYR A 1 160 ? -12.280 19.818 -3.924 1.00 8.43 160 TYR A CA 1
ATOM 1329 C C . TYR A 1 160 ? -13.406 19.027 -3.297 1.00 8.73 160 TYR A C 1
ATOM 1330 O O . TYR A 1 160 ? -14.086 18.298 -4.012 1.00 8.55 160 TYR A O 1
ATOM 1339 N N . PHE A 1 161 ? -13.509 19.084 -1.966 1.00 8.13 161 PHE A N 1
ATOM 1340 C CA . PHE A 1 161 ? -14.625 18.403 -1.238 1.00 8.10 161 PHE A CA 1
ATOM 1341 C C . PHE A 1 161 ? -15.263 19.437 -0.315 1.00 7.68 161 PHE A C 1
ATOM 1342 O O . PHE A 1 161 ? -14.640 20.437 0.056 1.00 7.50 161 PHE A O 1
ATOM 1350 N N . THR A 1 162 ? -16.532 19.189 0.042 1.00 8.68 162 THR A N 1
ATOM 1351 C CA . THR A 1 162 ? -17.137 19.768 1.219 1.00 9.31 162 THR A CA 1
ATOM 1352 C C . THR A 1 162 ? -16.931 18.768 2.320 1.00 9.92 162 THR A C 1
ATOM 1353 O O . THR A 1 162 ? -16.932 17.577 2.047 1.00 10.59 162 THR A O 1
ATOM 1357 N N . GLN A 1 163 ? -16.681 19.233 3.548 1.00 9.61 163 GLN A N 1
ATOM 1358 C CA . GLN A 1 163 ? -16.691 18.352 4.719 1.00 10.40 163 GLN A CA 1
ATOM 1359 C C . GLN A 1 163 ? -18.068 18.525 5.355 1.00 10.70 163 GLN A C 1
ATOM 1360 O O . GLN A 1 163 ? -18.352 19.619 5.919 1.00 9.46 163 GLN A O 1
ATOM 1366 N N . ASN A 1 164 ? -18.921 17.491 5.246 1.00 10.23 164 ASN A N 1
ATOM 1367 C CA . ASN A 1 164 ? -20.305 17.567 5.661 1.00 10.62 164 ASN A CA 1
ATOM 1368 C C . ASN A 1 164 ? -20.491 17.182 7.093 1.00 12.57 164 ASN A C 1
ATOM 1369 O O . ASN A 1 164 ? -21.443 17.654 7.731 1.00 13.59 164 ASN A O 1
ATOM 1374 N N . ALA A 1 165 ? -19.644 16.300 7.579 1.00 12.32 165 ALA A N 1
ATOM 1375 C CA . ALA A 1 165 ? -19.645 15.929 9.011 1.00 13.83 165 ALA A CA 1
ATOM 1376 C C . ALA A 1 165 ? -18.218 15.554 9.437 1.00 14.14 165 ALA A C 1
ATOM 1377 O O . ALA A 1 165 ? -17.288 15.787 8.675 1.00 15.51 165 ALA A O 1
ATOM 1379 N N . ASN A 1 166 ? -18.050 15.042 10.649 1.00 15.61 166 ASN A N 1
ATOM 1380 C CA . ASN A 1 166 ? -16.721 14.910 11.244 1.00 20.67 166 ASN A CA 1
ATOM 1381 C C . ASN A 1 166 ? -15.687 14.217 10.319 1.00 19.94 166 ASN A C 1
ATOM 1382 O O . ASN A 1 166 ? -14.595 14.752 10.044 1.00 25.59 166 ASN A O 1
ATOM 1387 N N . ARG A 1 167 ? -16.014 13.071 9.812 1.00 18.72 167 ARG A N 1
ATOM 1388 C CA . ARG A 1 167 ? -15.015 12.427 8.941 1.00 16.62 167 ARG A CA 1
ATOM 1389 C C . ARG A 1 167 ? -15.628 12.096 7.597 1.00 14.89 167 ARG A C 1
ATOM 1390 O O . ARG A 1 167 ? -15.238 11.130 6.952 1.00 14.44 167 ARG A O 1
ATOM 1398 N N . SER A 1 168 ? -16.650 12.898 7.220 1.00 12.90 168 SER A N 1
ATOM 1399 C CA . SER A 1 168 ? -17.439 12.648 6.024 1.00 12.51 168 SER A CA 1
ATOM 1400 C C . SER A 1 168 ? -17.282 13.834 5.050 1.00 11.86 168 SER A C 1
ATOM 1401 O O . SER A 1 168 ? -17.559 14.998 5.418 1.00 11.17 168 SER A O 1
ATOM 1404 N N . TYR A 1 169 ? -16.868 13.533 3.814 1.00 12.41 169 TYR A N 1
ATOM 1405 C CA . TYR A 1 169 ? -16.629 14.559 2.757 1.00 10.74 169 TYR A CA 1
ATOM 1406 C C . TYR A 1 169 ? -17.344 14.201 1.456 1.00 10.99 169 TYR A C 1
ATOM 1407 O O . TYR A 1 169 ? -17.655 13.024 1.186 1.00 12.99 169 TYR A O 1
ATOM 1416 N N . GLU A 1 170 ? -17.545 15.208 0.599 1.00 10.65 170 GLU A N 1
ATOM 1417 C CA . GLU A 1 170 ? -18.205 14.976 -0.665 1.00 8.81 170 GLU A CA 1
ATOM 1418 C C . GLU A 1 170 ? -17.482 15.731 -1.759 1.00 7.74 170 GLU A C 1
ATOM 1419 O O . GLU A 1 170 ? -17.245 16.902 -1.624 1.00 7.35 170 GLU A O 1
ATOM 1425 N N . VAL A 1 171 ? -17.246 15.053 -2.868 1.00 7.90 171 VAL A N 1
ATOM 1426 C CA . VAL A 1 171 ? -16.532 15.622 -3.999 1.00 7.77 171 VAL A CA 1
ATOM 1427 C C . VAL A 1 171 ? -17.477 16.718 -4.571 1.00 8.66 171 VAL A C 1
ATOM 1428 O O . VAL A 1 171 ? -18.739 16.537 -4.700 1.00 9.05 171 VAL A O 1
ATOM 1432 N N . LYS A 1 172 ? -16.873 17.858 -4.875 1.00 9.29 172 LYS A N 1
ATOM 1433 C CA . LYS A 1 172 ? -17.566 18.947 -5.503 1.00 9.26 172 LYS A CA 1
ATOM 1434 C C . LYS A 1 172 ? -17.985 18.662 -6.958 1.00 10.44 172 LYS A C 1
ATOM 1435 O O . LYS A 1 172 ? -17.335 17.897 -7.682 1.00 9.20 172 LYS A O 1
ATOM 1441 N N . THR A 1 173 ? -19.064 19.325 -7.400 1.00 10.39 173 THR A N 1
ATOM 1442 C CA . THR A 1 173 ? -19.490 19.149 -8.799 1.00 12.39 173 THR A CA 1
ATOM 1443 C C . THR A 1 173 ? -18.443 19.590 -9.850 1.00 12.23 173 THR A C 1
ATOM 1444 O O . THR A 1 173 ? -18.390 19.022 -10.992 1.00 12.16 173 THR A O 1
ATOM 1448 N N . GLU A 1 174 ? -17.615 20.597 -9.505 1.00 12.46 174 GLU A N 1
ATOM 1449 C CA . GLU A 1 174 ? -16.639 21.045 -10.479 1.00 13.64 174 GLU A CA 1
ATOM 1450 C C . GLU A 1 174 ? -15.659 19.937 -10.835 1.00 12.95 174 GLU A C 1
ATOM 1451 O O . GLU A 1 174 ? -14.973 20.052 -11.850 1.00 13.29 174 GLU A O 1
ATOM 1457 N N . ILE A 1 175 ? -15.587 18.888 -10.007 1.00 10.76 175 ILE A N 1
ATOM 1458 C CA . ILE A 1 175 ? -14.764 17.712 -10.318 1.00 10.98 175 ILE A CA 1
ATOM 1459 C C . ILE A 1 175 ? -15.620 16.664 -10.980 1.00 10.01 175 ILE A C 1
ATOM 1460 O O . ILE A 1 175 ? -15.258 16.153 -12.065 1.00 11.74 175 ILE A O 1
ATOM 1465 N N . LYS A 1 176 ? -16.760 16.332 -10.361 1.00 10.52 176 LYS A N 1
ATOM 1466 C CA . LYS A 1 176 ? -17.673 15.318 -10.920 1.00 10.80 176 LYS A CA 1
ATOM 1467 C C . LYS A 1 176 ? -18.023 15.556 -12.387 1.00 10.35 176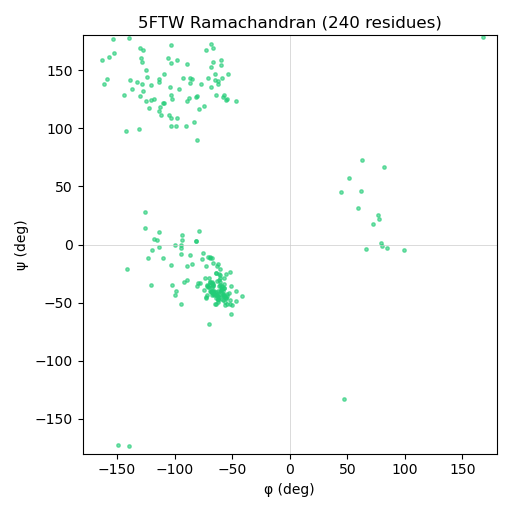 LYS A C 1
ATOM 1468 O O . LYS A 1 176 ? -18.181 14.607 -13.139 1.00 10.21 176 LYS A O 1
ATOM 1474 N N . LYS A 1 177 ? -18.158 16.818 -12.787 1.00 11.00 177 LYS A N 1
ATOM 1475 C CA . LYS A 1 177 ? -18.599 17.137 -14.128 1.00 12.21 177 LYS A CA 1
ATOM 1476 C C . LYS A 1 177 ? -17.624 16.650 -15.216 1.00 13.19 177 LYS A C 1
ATOM 1477 O O . LYS A 1 177 ? -18.003 16.504 -16.359 1.00 13.81 177 LYS A O 1
ATOM 1483 N N . ASN A 1 178 ? -16.376 16.360 -14.848 1.00 12.58 178 ASN A N 1
ATOM 1484 C CA . ASN A 1 178 ? -15.377 15.851 -15.799 1.00 13.06 178 ASN A CA 1
ATOM 1485 C C . ASN A 1 178 ? -15.274 14.319 -15.844 1.00 13.11 178 ASN A C 1
ATOM 1486 O O . ASN A 1 178 ? -14.416 13.789 -16.513 1.00 14.67 178 ASN A O 1
ATOM 1491 N N . ILE A 1 179 ? -16.186 13.618 -15.166 1.00 13.21 179 ILE A N 1
ATOM 1492 C CA . ILE A 1 179 ? -16.091 12.145 -15.039 1.00 11.94 179 ILE A CA 1
ATOM 1493 C C . ILE A 1 179 ? -17.399 11.546 -15.478 1.00 11.39 179 ILE A C 1
ATOM 1494 O O . ILE A 1 179 ? -18.458 12.060 -15.118 1.00 11.75 179 ILE A O 1
ATOM 1499 N N . THR A 1 180 ? -17.329 10.524 -16.334 1.00 10.91 180 THR A N 1
ATOM 1500 C CA . THR A 1 180 ? -18.508 9.763 -16.748 1.00 11.46 180 THR A CA 1
ATOM 1501 C C . THR A 1 180 ? -18.359 8.334 -16.201 1.00 10.53 180 THR A C 1
ATOM 1502 O O . THR A 1 180 ? -17.423 7.620 -16.580 1.00 10.24 180 THR A O 1
ATOM 1506 N N . PHE A 1 181 ? -19.263 7.970 -15.289 1.00 10.43 181 PHE A N 1
ATOM 1507 C CA . PHE A 1 181 ? -19.285 6.639 -14.676 1.00 11.48 181 PHE A CA 1
ATOM 1508 C C . PHE A 1 181 ? -20.147 5.704 -15.509 1.00 12.43 181 PHE A C 1
ATOM 1509 O O . PHE A 1 181 ? -21.297 6.037 -15.794 1.00 13.79 181 PHE A O 1
ATOM 1517 N N . LYS A 1 182 ? -19.580 4.583 -15.967 1.00 13.15 182 LYS A N 1
ATOM 1518 C CA . LYS A 1 182 ? -20.257 3.721 -16.926 1.00 14.21 182 LYS A CA 1
ATOM 1519 C C . LYS A 1 182 ? -20.045 2.217 -16.571 1.00 13.90 182 LYS A C 1
ATOM 1520 O O . LYS A 1 182 ? -18.965 1.827 -16.171 1.00 11.12 182 LYS A O 1
ATOM 1526 N N . LYS A 1 183 ? -21.085 1.391 -16.745 1.00 12.94 183 LYS A N 1
ATOM 1527 C CA . LYS A 1 183 ? -20.987 -0.022 -16.456 1.00 13.74 183 LYS A CA 1
ATOM 1528 C C . LYS A 1 183 ? -20.325 -0.602 -17.682 1.00 13.71 183 LYS A C 1
ATOM 1529 O O . LYS A 1 183 ? -20.779 -0.342 -18.859 1.00 12.99 183 LYS A O 1
ATOM 1535 N N . HIS A 1 184 ? -19.246 -1.344 -17.448 1.00 11.56 184 HIS A N 1
ATOM 1536 C CA . HIS A 1 184 ? -18.455 -1.888 -18.547 1.00 12.02 184 HIS A CA 1
ATOM 1537 C C . HIS A 1 184 ? -17.595 -3.046 -18.058 1.00 11.53 184 HIS A C 1
ATOM 1538 O O . HIS A 1 184 ? -17.002 -2.952 -16.988 1.00 13.20 184 HIS A O 1
ATOM 1545 N N . ASN A 1 185 ? -17.519 -4.119 -18.875 1.00 11.44 185 ASN A N 1
ATOM 1546 C CA . ASN A 1 185 ? -16.767 -5.327 -18.594 1.00 11.80 185 ASN A CA 1
ATOM 1547 C C . ASN A 1 185 ? -15.502 -5.314 -19.440 1.00 11.77 185 ASN A C 1
ATOM 1548 O O . ASN A 1 185 ? -15.580 -5.490 -20.683 1.00 11.45 185 ASN A O 1
ATOM 1553 N N . LEU A 1 186 ? -14.336 -5.157 -18.776 1.00 11.82 186 LEU A N 1
ATOM 1554 C CA . LEU A 1 186 ? -13.034 -5.218 -19.488 1.00 11.32 186 LEU A CA 1
ATOM 1555 C C . LEU A 1 186 ? -12.886 -6.474 -20.334 1.00 10.68 186 LEU A C 1
ATOM 1556 O O . LEU A 1 186 ? -12.139 -6.464 -21.315 1.00 9.92 186 LEU A O 1
ATOM 1561 N N . LEU A 1 187 ? -13.618 -7.541 -20.005 1.00 11.63 187 LEU A N 1
ATOM 1562 C CA . LEU A 1 187 ? -13.395 -8.843 -20.684 1.00 12.31 187 LEU A CA 1
ATOM 1563 C C . LEU A 1 187 ? -14.306 -9.076 -21.867 1.00 13.23 187 LEU A C 1
ATOM 1564 O O . LEU A 1 187 ? -14.082 -10.016 -22.605 1.00 14.51 187 LEU A O 1
ATOM 1569 N N . ALA A 1 188 ? -15.300 -8.219 -22.088 1.00 14.40 188 ALA A N 1
ATOM 1570 C CA . ALA A 1 188 ? -16.375 -8.582 -23.016 1.00 14.39 188 ALA A CA 1
ATOM 1571 C C . ALA A 1 188 ? -16.847 -7.461 -23.869 1.00 15.39 188 ALA A C 1
ATOM 1572 O O . ALA A 1 188 ? -17.476 -7.705 -24.918 1.00 17.44 188 ALA A O 1
ATOM 1574 N N . ASP A 1 189 ? -16.588 -6.241 -23.431 1.00 15.54 189 ASP A N 1
ATOM 1575 C CA . ASP A 1 189 ? -17.216 -5.079 -24.023 1.00 15.40 189 ASP A CA 1
ATOM 1576 C C . ASP A 1 189 ? -16.276 -4.325 -24.879 1.00 15.07 189 ASP A C 1
ATOM 1577 O O . ASP A 1 189 ? -15.036 -4.412 -24.684 1.00 13.29 189 ASP A O 1
ATOM 1582 N N . ARG A 1 190 ? -16.869 -3.514 -25.754 1.00 14.74 190 ARG A N 1
ATOM 1583 C CA . ARG A 1 190 ? -16.030 -2.798 -26.717 1.00 16.93 190 ARG A CA 1
ATOM 1584 C C . ARG A 1 190 ? -15.250 -1.716 -25.973 1.00 14.13 190 ARG A C 1
ATOM 1585 O O . ARG A 1 190 ? -15.772 -1.089 -25.055 1.00 13.57 190 ARG A O 1
ATOM 1593 N N . TYR A 1 191 ? -14.009 -1.511 -26.400 1.00 13.13 191 TYR A N 1
ATOM 1594 C CA . TYR A 1 191 ? -13.126 -0.499 -25.809 1.00 12.65 191 TYR A CA 1
ATOM 1595 C C . TYR A 1 191 ? -13.168 0.803 -26.642 1.00 12.49 191 TYR A C 1
ATOM 1596 O O . TYR A 1 191 ? -13.074 0.763 -27.860 1.00 11.49 191 TYR A O 1
ATOM 1605 N N . GLU A 1 192 ? -13.296 1.951 -26.011 1.00 13.90 192 GLU A N 1
ATOM 1606 C CA . GLU A 1 192 ? -13.046 3.208 -26.770 1.00 14.65 192 GLU A CA 1
ATOM 1607 C C . GLU A 1 192 ? -11.581 3.337 -27.134 1.00 14.19 192 GLU A C 1
ATOM 1608 O O . GLU A 1 192 ? -10.787 2.560 -26.657 1.00 13.20 192 GLU A O 1
ATOM 1614 N N . GLN A 1 193 ? -11.237 4.352 -27.958 1.00 12.46 193 GLN A N 1
ATOM 1615 C CA . GLN A 1 193 ? -9.958 4.447 -28.621 1.00 15.11 193 GLN A CA 1
ATOM 1616 C C . GLN A 1 193 ? -9.401 5.819 -28.303 1.00 13.50 193 GLN A C 1
ATOM 1617 O O . GLN A 1 193 ? -10.146 6.663 -27.786 1.00 12.50 193 GLN A O 1
ATOM 1623 N N . ASP A 1 194 ? -8.101 6.011 -28.598 1.00 13.59 194 ASP A N 1
ATOM 1624 C CA . ASP A 1 194 ? -7.427 7.299 -28.486 1.00 14.80 194 ASP A CA 1
ATOM 1625 C C . ASP A 1 194 ? -7.368 7.920 -27.068 1.00 14.64 194 ASP A C 1
ATOM 1626 O O . ASP A 1 194 ? -7.572 9.119 -26.916 1.00 17.11 194 ASP A O 1
ATOM 1631 N N . PHE A 1 195 ? -7.016 7.110 -26.057 1.00 12.54 195 PHE A N 1
ATOM 1632 C CA . PHE A 1 195 ? -6.841 7.627 -24.664 1.00 11.19 195 PHE A CA 1
ATOM 1633 C C . PHE A 1 195 ? -5.427 8.157 -24.550 1.00 10.77 195 PHE A C 1
ATOM 1634 O O . PHE A 1 195 ? -4.522 7.579 -25.123 1.00 9.92 195 PHE A O 1
ATOM 1642 N N . ASP A 1 196 ? -5.245 9.258 -23.822 1.00 10.89 196 ASP A N 1
ATOM 1643 C CA . ASP A 1 196 ? -3.887 9.737 -23.493 1.00 10.08 196 ASP A CA 1
ATOM 1644 C C . ASP A 1 196 ? -3.357 8.927 -22.331 1.00 9.89 196 ASP A C 1
ATOM 1645 O O . ASP A 1 196 ? -2.115 8.799 -22.161 1.00 9.32 196 ASP A O 1
ATOM 1650 N N . LEU A 1 197 ? -4.278 8.540 -21.447 1.00 8.38 197 LEU A N 1
ATOM 1651 C CA . LEU A 1 197 ? -3.896 7.845 -20.220 1.00 8.54 197 LEU A CA 1
ATOM 1652 C C . LEU A 1 197 ? -4.938 6.796 -19.856 1.00 8.35 197 LEU A C 1
ATOM 1653 O O . LEU A 1 197 ? -6.103 7.100 -19.846 1.00 7.94 197 LEU A O 1
ATOM 1658 N N . ILE A 1 198 ? -4.491 5.557 -19.605 1.00 8.68 198 ILE A N 1
ATOM 1659 C CA . ILE A 1 198 ? -5.392 4.498 -19.120 1.00 7.91 198 ILE A CA 1
ATOM 1660 C C . ILE A 1 198 ? -4.824 4.049 -17.779 1.00 7.94 198 ILE A C 1
ATOM 1661 O O . ILE A 1 198 ? -3.624 3.702 -17.684 1.00 8.21 198 ILE A O 1
ATOM 1666 N N . VAL A 1 199 ? -5.644 4.108 -16.737 1.00 7.18 199 VAL A N 1
ATOM 1667 C CA . VAL A 1 199 ? -5.208 3.706 -15.394 1.00 6.98 199 VAL A CA 1
ATOM 1668 C C . VAL A 1 199 ? -6.031 2.461 -15.120 1.00 7.40 199 VAL A C 1
ATOM 1669 O O . VAL A 1 199 ? -7.262 2.523 -15.154 1.00 7.00 199 VAL A O 1
ATOM 1673 N N . CYS A 1 200 ? -5.341 1.337 -14.922 1.00 7.22 200 CYS A N 1
ATOM 1674 C CA . CYS A 1 200 ? -6.043 0.054 -14.743 1.00 7.48 200 CYS A CA 1
ATOM 1675 C C . CYS A 1 200 ? -5.206 -0.616 -13.698 1.00 7.27 200 CYS A C 1
ATOM 1676 O O . CYS A 1 200 ? -4.130 -1.227 -14.036 1.00 7.21 200 CYS A O 1
ATOM 1679 N N . ARG A 1 201 ? -5.665 -0.497 -12.450 1.00 7.92 201 ARG A N 1
ATOM 1680 C CA . ARG A 1 201 ? -4.857 -0.966 -11.305 1.00 7.89 201 ARG A CA 1
ATOM 1681 C C . ARG A 1 201 ? -5.625 -1.889 -10.383 1.00 8.75 201 ARG A C 1
ATOM 1682 O O . ARG A 1 201 ? -6.785 -1.612 -10.046 1.00 8.82 201 ARG A O 1
ATOM 1690 N N . ASN A 1 202 ? -4.951 -2.956 -9.929 1.00 9.20 202 ASN A N 1
ATOM 1691 C CA . ASN A 1 202 ? -5.581 -3.889 -8.951 1.00 8.55 202 ASN A CA 1
ATOM 1692 C C . ASN A 1 202 ? -6.869 -4.543 -9.473 1.00 9.51 202 ASN A C 1
ATOM 1693 O O . ASN A 1 202 ? -7.774 -4.888 -8.695 1.00 8.66 202 ASN A O 1
ATOM 1698 N N . VAL A 1 203 ? -6.900 -4.746 -10.791 1.00 8.35 203 VAL A N 1
ATOM 1699 C CA . VAL A 1 203 ? -7.898 -5.644 -11.394 1.00 8.68 203 VAL A CA 1
ATOM 1700 C C . VAL A 1 203 ? -7.298 -6.822 -12.183 1.00 9.29 203 VAL A C 1
ATOM 1701 O O . VAL A 1 203 ? -7.885 -7.941 -12.211 1.00 8.75 203 VAL A O 1
ATOM 1705 N N . PHE A 1 204 ? -6.169 -6.597 -12.853 1.00 10.04 204 PHE A N 1
ATOM 1706 C CA . PHE A 1 204 ? -5.579 -7.645 -13.694 1.00 11.92 204 PHE A CA 1
ATOM 1707 C C . PHE A 1 204 ? -5.231 -8.833 -12.795 1.00 10.77 204 PHE A C 1
ATOM 1708 O O . PHE A 1 204 ? -5.179 -9.970 -13.263 1.00 11.02 204 PHE A O 1
ATOM 1716 N N . ILE A 1 205 ? -5.011 -8.553 -11.507 1.00 12.01 205 ILE A N 1
ATOM 1717 C CA . ILE A 1 205 ? -4.601 -9.545 -10.504 1.00 11.34 205 ILE A CA 1
ATOM 1718 C C . ILE A 1 205 ? -5.641 -10.637 -10.386 1.00 11.54 205 ILE A C 1
ATOM 1719 O O . ILE A 1 205 ? -5.364 -11.685 -9.863 1.00 10.59 205 ILE A O 1
ATOM 1724 N N . TYR A 1 206 ? -6.871 -10.366 -10.813 1.00 10.90 206 TYR A N 1
ATOM 1725 C CA . TYR A 1 206 ? -7.895 -11.381 -10.710 1.00 11.57 206 TYR A CA 1
ATOM 1726 C C . TYR A 1 206 ? -7.969 -12.263 -11.921 1.00 11.71 206 TYR A C 1
ATOM 1727 O O . TYR A 1 206 ? -8.573 -13.350 -11.855 1.00 13.08 206 TYR A O 1
ATOM 1736 N N . PHE A 1 207 ? -7.392 -11.795 -13.039 1.00 11.73 207 PHE A N 1
ATOM 1737 C CA . PHE A 1 207 ? -7.617 -12.462 -14.339 1.00 10.61 207 PHE A CA 1
ATOM 1738 C C . PHE A 1 207 ? -6.544 -13.540 -14.492 1.00 11.02 207 PHE A C 1
ATOM 1739 O O . PHE A 1 207 ? -5.515 -13.443 -13.849 1.00 11.70 207 PHE A O 1
ATOM 1747 N N . THR A 1 208 ? -6.809 -14.585 -15.295 1.00 11.26 208 THR A N 1
ATOM 1748 C CA . THR A 1 208 ? -5.754 -15.523 -15.708 1.00 10.90 208 THR A CA 1
ATOM 1749 C C . THR A 1 208 ? -4.656 -14.797 -16.468 1.00 11.19 208 THR A C 1
ATOM 1750 O O . THR A 1 208 ? -4.875 -13.706 -17.040 1.00 11.63 208 THR A O 1
ATOM 1754 N N . GLU A 1 209 ? -3.452 -15.373 -16.437 1.00 11.27 209 GLU A N 1
ATOM 1755 C CA . GLU A 1 209 ? -2.391 -14.836 -17.263 1.00 10.80 209 GLU A CA 1
ATOM 1756 C C . GLU A 1 209 ? -2.817 -14.684 -18.708 1.00 10.75 209 GLU A C 1
ATOM 1757 O O . GLU A 1 209 ? -2.605 -13.657 -19.341 1.00 10.64 209 GLU A O 1
ATOM 1763 N N . SER A 1 210 ? -3.424 -15.706 -19.258 1.00 11.62 210 SER A N 1
ATOM 1764 C CA . SER A 1 210 ? -3.875 -15.596 -20.607 1.00 11.48 210 SER A CA 1
ATOM 1765 C C . SER A 1 210 ? -4.890 -14.460 -20.846 1.00 11.35 210 SER A C 1
ATOM 1766 O O . SER A 1 210 ? -4.766 -13.783 -21.876 1.00 10.49 210 SER A O 1
ATOM 1769 N N . ALA A 1 211 ? -5.803 -14.166 -19.910 1.00 10.81 211 ALA A N 1
ATOM 1770 C CA . ALA A 1 211 ? -6.830 -13.132 -20.132 1.00 11.13 211 ALA A CA 1
ATOM 1771 C C . ALA A 1 211 ? -6.190 -11.730 -20.086 1.00 11.41 211 ALA A C 1
ATOM 1772 O O . ALA A 1 211 ? -6.511 -10.861 -20.929 1.00 13.18 211 ALA A O 1
ATOM 1774 N N . LYS A 1 212 ? -5.338 -11.500 -19.084 1.00 11.41 212 LYS A N 1
ATOM 1775 C CA . LYS A 1 212 ? -4.706 -10.202 -18.970 1.00 11.22 212 LYS A CA 1
ATOM 1776 C C . LYS A 1 212 ? -3.748 -9.971 -20.118 1.00 11.12 212 LYS A C 1
ATOM 1777 O O . LYS A 1 212 ? -3.676 -8.866 -20.599 1.00 11.57 212 LYS A O 1
ATOM 1783 N N . GLU A 1 213 ? -3.077 -11.010 -20.640 1.00 10.68 213 GLU A N 1
ATOM 1784 C CA . GLU A 1 213 ? -2.251 -10.753 -21.831 1.00 11.72 213 GLU A CA 1
ATOM 1785 C C . GLU A 1 213 ? -3.077 -10.217 -22.994 1.00 12.43 213 GLU A C 1
ATOM 1786 O O . GLU A 1 213 ? -2.624 -9.352 -23.761 1.00 13.24 213 GLU A O 1
ATOM 1792 N N . GLU A 1 214 ? -4.287 -10.765 -23.151 1.00 11.87 214 GLU A N 1
ATOM 1793 C CA . GLU A 1 214 ? -5.171 -10.284 -24.194 1.00 13.14 214 GLU A CA 1
ATOM 1794 C C . GLU A 1 214 ? -5.600 -8.851 -23.894 1.00 13.13 214 GLU A C 1
ATOM 1795 O O . GLU A 1 214 ? -5.683 -8.032 -24.804 1.00 14.07 214 GLU A O 1
ATOM 1801 N N . LEU A 1 215 ? -5.798 -8.505 -22.625 1.00 13.45 215 LEU A N 1
ATOM 1802 C CA . LEU A 1 215 ? -6.238 -7.126 -22.353 1.00 12.95 215 LEU A CA 1
ATOM 1803 C C . LEU A 1 215 ? -5.110 -6.063 -22.548 1.00 12.16 215 LEU A C 1
ATOM 1804 O O . LEU A 1 215 ? -5.425 -4.948 -22.890 1.00 13.26 215 LEU A O 1
ATOM 1809 N N . TYR A 1 216 ? -3.835 -6.411 -22.346 1.00 11.77 216 TYR A N 1
ATOM 1810 C CA . TYR A 1 216 ? -2.700 -5.471 -22.564 1.00 11.68 216 TYR A CA 1
ATOM 1811 C C . TYR A 1 216 ? -2.687 -5.072 -24.006 1.00 11.94 216 TYR A C 1
ATOM 1812 O O . TYR A 1 216 ? -2.517 -3.909 -24.347 1.00 11.04 216 TYR A O 1
ATOM 1821 N N . LEU A 1 217 ? -2.883 -6.030 -24.891 1.00 12.30 217 LEU A N 1
ATOM 1822 C CA . LEU A 1 217 ? -2.906 -5.682 -26.318 1.00 14.24 217 LEU A CA 1
ATOM 1823 C C . LEU A 1 217 ? -4.120 -4.775 -26.682 1.00 13.72 217 LEU A C 1
ATOM 1824 O O . LEU A 1 217 ? -3.973 -3.836 -27.494 1.00 14.08 217 LEU A O 1
ATOM 1829 N N . LYS A 1 218 ? -5.295 -5.037 -26.118 1.00 13.35 218 LYS A N 1
ATOM 1830 C CA . LYS A 1 218 ? -6.453 -4.142 -26.340 1.00 13.00 218 LYS A CA 1
ATOM 1831 C C . LYS A 1 218 ? -6.205 -2.737 -25.797 1.00 12.72 218 LYS A C 1
ATOM 1832 O O . LYS A 1 218 ? -6.550 -1.767 -26.438 1.00 12.39 218 LYS A O 1
ATOM 1838 N N . MET A 1 219 ? -5.575 -2.642 -24.632 1.00 11.81 219 MET A N 1
ATOM 1839 C CA . MET A 1 219 ? -5.184 -1.348 -24.094 1.00 13.21 219 MET A CA 1
ATOM 1840 C C . MET A 1 219 ? -4.156 -0.582 -24.896 1.00 12.70 219 MET A C 1
ATOM 1841 O O . MET A 1 219 ? -4.353 0.639 -25.055 1.00 12.76 219 MET A O 1
ATOM 1846 N N . ALA A 1 220 ? -3.080 -1.272 -25.320 1.00 11.20 220 ALA A N 1
ATOM 1847 C CA . ALA A 1 220 ? -2.070 -0.674 -26.180 1.00 12.75 220 ALA A CA 1
ATOM 1848 C C . ALA A 1 220 ? -2.807 -0.144 -27.395 1.00 14.32 220 ALA A C 1
ATOM 1849 O O . ALA A 1 220 ? -2.634 0.992 -27.765 1.00 15.22 220 ALA A O 1
ATOM 1851 N N . HIS A 1 221 ? -3.711 -0.940 -27.973 1.00 14.49 221 HIS A N 1
ATOM 1852 C CA . HIS A 1 221 ? -4.504 -0.437 -29.062 1.00 14.99 221 HIS A CA 1
ATOM 1853 C C . HIS A 1 221 ? -5.330 0.782 -28.796 1.00 15.50 221 HIS A C 1
ATOM 1854 O O . HIS A 1 221 ? -5.463 1.630 -29.688 1.00 17.67 221 HIS A O 1
ATOM 1861 N N . SER A 1 222 ? -5.939 0.862 -27.617 1.00 14.04 222 SER A N 1
ATOM 1862 C CA . SER A 1 222 ? -6.809 1.979 -27.218 1.00 13.77 222 SER A CA 1
ATOM 1863 C C . SER A 1 222 ? -6.006 3.271 -26.851 1.00 13.46 222 SER A C 1
ATOM 1864 O O . SER A 1 222 ? -6.630 4.302 -26.632 1.00 13.76 222 SER A O 1
ATOM 1867 N N . LEU A 1 223 ? -4.670 3.196 -26.782 1.00 11.52 223 LEU A N 1
ATOM 1868 C CA . LEU A 1 223 ? -3.846 4.387 -26.471 1.00 11.71 223 LEU A CA 1
ATOM 1869 C C . LEU A 1 223 ? -3.533 5.148 -27.731 1.00 12.08 223 LEU A C 1
ATOM 1870 O O . LEU A 1 223 ? -3.204 4.505 -28.742 1.00 12.16 223 LEU A O 1
ATOM 1875 N N . LYS A 1 224 ? -3.592 6.497 -27.673 1.00 12.81 224 LYS A N 1
ATOM 1876 C CA . LYS A 1 224 ? -2.915 7.364 -28.702 1.00 13.99 224 LYS A CA 1
ATOM 1877 C C . LYS A 1 224 ? -1.433 7.027 -28.645 1.00 14.25 224 LYS A C 1
ATOM 1878 O O . LYS A 1 224 ? -0.940 6.551 -27.623 1.00 15.00 224 LYS A O 1
ATOM 1884 N N . LYS A 1 225 ? -0.707 7.323 -29.735 1.00 15.76 225 LYS A N 1
ATOM 1885 C CA . LYS A 1 225 ? 0.753 7.184 -29.781 1.00 16.00 225 LYS A CA 1
ATOM 1886 C C . LYS A 1 225 ? 1.271 8.139 -28.729 1.00 15.20 225 LYS A C 1
ATOM 1887 O O . LYS A 1 225 ? 0.745 9.266 -28.625 1.00 14.24 225 LYS A O 1
ATOM 1893 N N . ASN A 1 226 ? 2.313 7.716 -28.001 1.00 14.87 226 ASN A N 1
ATOM 1894 C CA . ASN A 1 226 ? 2.802 8.384 -26.772 1.00 16.04 226 ASN A CA 1
ATOM 1895 C C . ASN A 1 226 ? 1.891 8.391 -25.537 1.00 13.97 226 ASN A C 1
ATOM 1896 O O . ASN A 1 226 ? 2.307 8.902 -24.515 1.00 14.05 226 ASN A O 1
ATOM 1901 N N . GLY A 1 227 ? 0.665 7.879 -25.626 1.00 12.57 227 GLY A N 1
ATOM 1902 C CA . GLY A 1 227 ? -0.178 7.738 -24.439 1.00 11.39 227 GLY A CA 1
ATOM 1903 C C . GLY A 1 227 ? 0.419 6.695 -23.471 1.00 10.48 227 GLY A C 1
ATOM 1904 O O . GLY A 1 227 ? 1.364 5.971 -23.839 1.00 11.11 227 GLY A O 1
ATOM 1905 N N . VAL A 1 228 ? -0.105 6.618 -22.238 1.00 9.79 228 VAL A N 1
ATOM 1906 C CA . VAL A 1 228 ? 0.531 5.829 -21.170 1.00 8.70 228 VAL A CA 1
ATOM 1907 C C . VAL A 1 228 ? -0.522 4.949 -20.471 1.00 8.81 228 VAL A C 1
ATOM 1908 O O . VAL A 1 228 ? -1.678 5.367 -20.266 1.00 8.68 228 VAL A O 1
ATOM 1912 N N . LEU A 1 229 ? -0.107 3.724 -20.169 1.00 8.66 229 LEU A N 1
ATOM 1913 C CA . LEU A 1 229 ? -0.839 2.783 -19.299 1.00 9.28 229 LEU A CA 1
ATOM 1914 C C . LEU A 1 229 ? -0.202 2.724 -17.882 1.00 9.12 229 LEU A C 1
ATOM 1915 O O . LEU A 1 229 ? 1.037 2.532 -17.724 1.00 8.95 229 LEU A O 1
ATOM 1920 N N . PHE A 1 230 ? -1.034 2.963 -16.869 1.00 8.58 230 PHE A N 1
ATOM 1921 C CA . PHE A 1 230 ? -0.624 3.021 -15.453 1.00 9.03 230 PHE A CA 1
ATOM 1922 C C . PHE A 1 230 ? -1.247 1.802 -14.749 1.00 9.15 230 PHE A C 1
ATOM 1923 O O . PHE A 1 230 ? -2.477 1.691 -14.717 1.00 9.01 230 PHE A O 1
ATOM 1931 N N . VAL A 1 231 ? -0.384 0.844 -14.329 1.00 8.15 231 VAL A N 1
ATOM 1932 C CA . VAL A 1 231 ? -0.850 -0.366 -13.660 1.00 8.43 231 VAL A CA 1
ATOM 1933 C C . VAL A 1 231 ? -0.647 -0.385 -12.130 1.00 8.44 231 VAL A C 1
ATOM 1934 O O . VAL A 1 231 ? -0.041 0.538 -11.540 1.00 8.34 231 VAL A O 1
ATOM 1938 N N . GLY A 1 232 ? -1.214 -1.397 -11.466 1.00 9.60 232 GLY A N 1
ATOM 1939 C CA . GLY A 1 232 ? -1.122 -1.503 -9.993 1.00 9.83 232 GLY A CA 1
ATOM 1940 C C . GLY A 1 232 ? 0.276 -1.913 -9.591 1.00 11.32 232 GLY A C 1
ATOM 1941 O O . GLY A 1 232 ? 1.085 -2.354 -10.434 1.00 11.17 232 GLY A O 1
ATOM 1942 N N . SER A 1 233 ? 0.575 -1.791 -8.289 1.00 11.91 233 SER A N 1
ATOM 1943 C CA . SER A 1 233 ? 1.944 -1.883 -7.831 1.00 11.67 233 SER A CA 1
ATOM 1944 C C . SER A 1 233 ? 2.414 -3.336 -7.685 1.00 13.63 233 SER A C 1
ATOM 1945 O O . SER A 1 233 ? 3.513 -3.566 -7.219 1.00 14.29 233 SER A O 1
ATOM 1948 N N . THR A 1 234 ? 1.573 -4.291 -8.048 1.00 12.03 234 THR A N 1
ATOM 1949 C CA . THR A 1 234 ? 1.992 -5.706 -8.072 1.00 13.34 234 THR A CA 1
ATOM 1950 C C . THR A 1 234 ? 1.962 -6.243 -9.509 1.00 14.33 234 THR A C 1
ATOM 1951 O O . THR A 1 234 ? 2.219 -7.427 -9.761 1.00 17.05 234 THR A O 1
ATOM 1955 N N . GLU A 1 235 ? 1.665 -5.371 -10.473 1.00 15.13 235 GLU A N 1
ATOM 1956 C CA . GLU A 1 235 ? 1.456 -5.791 -11.839 1.00 14.88 235 GLU A CA 1
ATOM 1957 C C . GLU A 1 235 ? 2.626 -5.496 -12.755 1.00 15.15 235 GLU A C 1
ATOM 1958 O O . GLU A 1 235 ? 3.393 -4.575 -12.527 1.00 14.51 235 GLU A O 1
ATOM 1964 N N . GLN A 1 236 ? 2.709 -6.247 -13.830 1.00 14.83 236 GLN A N 1
ATOM 1965 C CA . GLN A 1 236 ? 3.824 -6.104 -14.746 1.00 18.00 236 GLN A CA 1
ATOM 1966 C C . GLN A 1 236 ? 3.470 -6.667 -16.119 1.00 17.19 236 GLN A C 1
ATOM 1967 O O . GLN A 1 236 ? 2.770 -7.691 -16.238 1.00 18.01 236 GLN A O 1
ATOM 1973 N N . ILE A 1 237 ? 3.936 -6.001 -17.165 1.00 14.37 237 ILE A N 1
ATOM 1974 C CA . ILE A 1 237 ? 3.711 -6.506 -18.539 1.00 13.78 237 ILE A CA 1
ATOM 1975 C C . ILE A 1 237 ? 5.060 -6.985 -19.056 1.00 14.77 237 ILE A C 1
ATOM 1976 O O . ILE A 1 237 ? 6.031 -6.206 -19.038 1.00 14.89 237 ILE A O 1
ATOM 1981 N N . PHE A 1 238 ? 5.166 -8.260 -19.446 1.00 12.55 238 PHE A N 1
ATOM 1982 C CA . PHE A 1 238 ? 6.495 -8.797 -19.880 1.00 13.57 238 PHE A CA 1
ATOM 1983 C C . PHE A 1 238 ? 6.671 -8.505 -21.349 1.00 13.45 238 PHE A C 1
ATOM 1984 O O . PHE A 1 238 ? 5.697 -8.540 -22.092 1.00 13.63 238 PHE A O 1
ATOM 1992 N N . ASN A 1 239 ? 7.908 -8.177 -21.764 1.00 14.65 239 ASN A N 1
ATOM 1993 C CA . ASN A 1 239 ? 8.212 -7.863 -23.147 1.00 14.86 239 ASN A CA 1
ATOM 1994 C C . ASN A 1 239 ? 7.275 -6.815 -23.726 1.00 15.38 239 ASN A C 1
ATOM 1995 O O . ASN A 1 239 ? 6.653 -7.043 -24.747 1.00 13.81 239 ASN A O 1
ATOM 2000 N N . PRO A 1 240 ? 7.219 -5.623 -23.090 1.00 15.61 240 PRO A N 1
ATOM 2001 C CA . PRO A 1 240 ? 6.228 -4.633 -23.485 1.00 17.02 240 PRO A CA 1
ATOM 2002 C C . PRO A 1 240 ? 6.364 -4.182 -24.967 1.00 17.17 240 PRO A C 1
ATOM 2003 O O . PRO A 1 240 ? 5.360 -3.856 -25.593 1.00 16.52 240 PRO A O 1
ATOM 2007 N N . GLU A 1 241 ? 7.601 -4.161 -25.485 1.00 20.72 241 GLU A N 1
ATOM 2008 C CA . GLU A 1 241 ? 7.941 -3.942 -26.920 1.00 20.75 241 GLU A CA 1
ATOM 2009 C C . GLU A 1 241 ? 7.071 -4.785 -27.859 1.00 21.05 241 GLU A C 1
ATOM 2010 O O . GLU A 1 241 ? 6.572 -4.289 -28.899 1.00 20.82 241 GLU A O 1
ATOM 2016 N N . LYS A 1 242 ? 6.793 -6.036 -27.482 1.00 20.71 242 LYS A N 1
ATOM 2017 C CA . LYS A 1 242 ? 5.871 -6.849 -28.292 1.00 19.26 242 LYS A CA 1
ATOM 2018 C C . LYS A 1 242 ? 4.485 -6.240 -28.395 1.00 19.72 242 LYS A C 1
ATOM 2019 O O . LYS A 1 242 ? 3.754 -6.530 -29.340 1.00 20.60 242 LYS A O 1
ATOM 2025 N N . PHE A 1 243 ? 4.091 -5.432 -27.409 1.00 18.71 243 PHE A N 1
ATOM 2026 C CA . PHE A 1 243 ? 2.795 -4.716 -27.473 1.00 18.07 243 PHE A CA 1
ATOM 2027 C C . PHE A 1 243 ? 2.987 -3.295 -28.057 1.00 18.05 243 PHE A C 1
ATOM 2028 O O . PHE A 1 243 ? 2.016 -2.522 -28.196 1.00 17.10 243 PHE A O 1
ATOM 2036 N N . GLY A 1 244 ? 4.236 -2.926 -28.344 1.00 19.45 244 GLY A N 1
ATOM 2037 C CA . GLY A 1 244 ? 4.506 -1.558 -28.774 1.00 17.31 244 GLY A CA 1
ATOM 2038 C C . GLY A 1 244 ? 4.478 -0.580 -27.612 1.00 16.35 244 GLY A C 1
ATOM 2039 O O . GLY A 1 244 ? 4.238 0.641 -27.794 1.00 16.79 244 GLY A O 1
ATOM 2040 N N . LEU A 1 245 ? 4.745 -1.097 -26.431 1.00 15.35 245 LEU A N 1
ATOM 2041 C CA . LEU A 1 245 ? 4.806 -0.279 -25.236 1.00 17.56 245 LEU A CA 1
ATOM 2042 C C . LEU A 1 245 ? 6.257 -0.211 -24.813 1.00 17.89 245 LEU A C 1
ATOM 2043 O O . LEU A 1 245 ? 7.003 -1.151 -25.049 1.00 21.72 245 LEU A O 1
ATOM 2048 N N . VAL A 1 246 ? 6.675 0.907 -24.237 1.00 18.24 246 VAL A N 1
ATOM 2049 C CA . VAL A 1 246 ? 7.982 0.983 -23.592 1.00 18.10 246 VAL A CA 1
ATOM 2050 C C . VAL A 1 246 ? 7.787 1.346 -22.116 1.00 18.87 246 VAL A C 1
ATOM 2051 O O . VAL A 1 246 ? 6.970 2.225 -21.818 1.00 19.76 246 VAL A O 1
ATOM 2055 N N . PRO A 1 247 ? 8.528 0.696 -21.196 1.00 19.12 247 PRO A N 1
ATOM 2056 C CA . PRO A 1 247 ? 8.421 1.028 -19.779 1.00 20.25 247 PRO A CA 1
ATOM 2057 C C . PRO A 1 247 ? 8.892 2.454 -19.560 1.00 22.17 247 PRO A C 1
ATOM 2058 O O . PRO A 1 247 ? 9.966 2.814 -20.060 1.00 21.08 247 PRO A O 1
ATOM 2062 N N . ALA A 1 248 ? 8.085 3.265 -18.888 1.00 23.00 248 ALA A N 1
ATOM 2063 C CA . ALA A 1 248 ? 8.395 4.708 -18.718 1.00 25.06 248 ALA A CA 1
ATOM 2064 C C . ALA A 1 248 ? 9.007 5.031 -17.365 1.00 29.85 248 ALA A C 1
ATOM 2065 O O . ALA A 1 248 ? 9.926 5.848 -17.286 1.00 35.54 248 ALA A O 1
ATOM 2067 N N . ASP A 1 249 ? 8.442 4.451 -16.308 1.00 29.54 249 ASP A N 1
ATOM 2068 C CA . ASP A 1 249 ? 9.059 4.309 -14.985 1.00 28.19 249 ASP A CA 1
ATOM 2069 C C . ASP A 1 249 ? 8.324 3.083 -14.514 1.00 27.03 249 ASP A C 1
ATOM 2070 O O . ASP A 1 249 ? 7.414 2.597 -15.211 1.00 24.47 249 ASP A O 1
ATOM 2075 N N . THR A 1 250 ? 8.682 2.600 -13.340 1.00 21.46 250 THR A N 1
ATOM 2076 C CA . THR A 1 250 ? 8.060 1.383 -12.812 1.00 22.90 250 THR A CA 1
ATOM 2077 C C . THR A 1 250 ? 6.518 1.551 -12.805 1.00 22.24 250 THR A C 1
ATOM 2078 O O . THR A 1 250 ? 5.973 2.524 -12.252 1.00 23.89 250 THR A O 1
ATOM 2082 N N . PHE A 1 251 ? 5.835 0.608 -13.434 1.00 17.07 251 PHE A N 1
ATOM 2083 C CA . PHE A 1 251 ? 4.372 0.573 -13.489 1.00 14.49 251 PHE A CA 1
ATOM 2084 C C . PHE A 1 251 ? 3.740 1.510 -14.520 1.00 13.41 251 PHE A C 1
ATOM 2085 O O . PHE A 1 251 ? 2.492 1.519 -14.636 1.00 14.09 251 PHE A O 1
ATOM 2093 N N . PHE A 1 252 ? 4.554 2.246 -15.274 1.00 12.83 252 PHE A N 1
ATOM 2094 C CA . PHE A 1 252 ? 4.024 3.006 -16.453 1.00 12.37 252 PHE A CA 1
ATOM 2095 C C . PHE A 1 252 ? 4.550 2.495 -17.773 1.00 13.50 252 PHE A C 1
ATOM 2096 O O . PHE A 1 252 ? 5.705 2.135 -17.865 1.00 15.09 252 PHE A O 1
ATOM 2104 N N . TYR A 1 253 ? 3.689 2.435 -18.798 1.00 12.75 253 TYR A N 1
ATOM 2105 C CA . TYR A 1 253 ? 4.059 1.954 -20.132 1.00 13.51 253 TYR A CA 1
ATOM 2106 C C . TYR A 1 253 ? 3.603 2.951 -21.165 1.00 12.43 253 TYR A C 1
ATOM 2107 O O . TYR A 1 253 ? 2.433 3.333 -21.167 1.00 12.82 253 TYR A O 1
ATOM 2116 N N . GLN A 1 254 ? 4.531 3.366 -22.038 1.00 12.81 254 GLN A N 1
ATOM 2117 C CA . GLN A 1 254 ? 4.239 4.364 -23.061 1.00 12.30 254 GLN A CA 1
ATOM 2118 C C . GLN A 1 254 ? 4.087 3.745 -24.422 1.00 13.86 254 GLN A C 1
ATOM 2119 O O . GLN A 1 254 ? 4.891 2.905 -24.799 1.00 14.82 254 GLN A O 1
ATOM 2125 N N . LYS A 1 255 ? 3.063 4.171 -25.155 1.00 14.00 255 LYS A N 1
ATOM 2126 C CA . LYS A 1 255 ? 2.837 3.667 -26.487 1.00 16.34 255 LYS A CA 1
ATOM 2127 C C . LYS A 1 255 ? 3.785 4.362 -27.472 1.00 19.64 255 LYS A C 1
ATOM 2128 O O . LYS A 1 255 ? 3.710 5.567 -27.639 1.00 16.70 255 LYS A O 1
ATOM 2134 N N . ARG A 1 256 ? 4.686 3.613 -28.097 1.00 22.13 256 ARG A N 1
ATOM 2135 C CA . ARG A 1 256 ? 5.648 4.212 -29.047 1.00 28.51 256 ARG A CA 1
ATOM 2136 C C . ARG A 1 256 ? 5.134 4.581 -30.465 1.00 31.52 256 ARG A C 1
ATOM 2137 O O . ARG A 1 256 ? 4.011 4.232 -30.849 1.00 33.61 256 ARG A O 1
#

Organism: Bacillus subtilis (strain 168) (NCBI:txid224308)

Foldseek 3Di:
DQVVVLQVLLCVVQVDRCVFFDCVVLVVQVVVVVVVVPDDGSVVLSVVVVVPVVSVLVVLLRSAPQDAAACVVVVVVVCCLPQQCVLQQDLAEAEEEAEACFLANYVLNVLLSVVPVPPRNHYAYEYEHQRVVSLVNNLFAKDFQVRYVSPDVVSQVVAWDAPDDRIIGGDVVRSVRYDYDYDDLQGDDDAAAGLEYEYEPPCNGGPPVRVLVSLLVVLRRYDQQRKYAYYQVDDDPPCVVSCWDARDRRMTTRD

InterPro domains:
  IPR000780 MCP methyltransferase, CheR-type [PR00996] (23-36)
  IPR000780 MCP methyltransferase, CheR-type [PR00996] (60-72)
  IPR000780 MCP methyltransferase, CheR-type [PR00996] (96-116)
  IPR000780 MCP methyltransferase, CheR-type [PR00996] (128-144)
  IPR000780 MCP methyltransferase, CheR-type [PR00996] (195-209)
  IPR000780 MCP methyltransferase, CheR-type [PR00996] (214-237)
  IPR000780 MCP methyltransferase, CheR-type [PS50123] (1-256)
  IPR000780 MCP methyltransferase, CheR-type [SM00138] (1-254)
  IPR022641 Chemotaxis receptor methyltransferase CheR, N-terminal [PF03705] (12-53)
  IPR022642 MCP methyltransferase, CheR-type, SAM-binding domain, C-terminal [PF01739] (67-250)
  IPR029063 S-adenosyl-L-methionine-dependent methyltransferase superfamily [G3DSA:3.40.50.150] (66-256)
  IPR029063 S-adenosyl-L-methionine-dependent methyltransferase superfamily [SSF53335] (67-253)
  IPR036804 Chemotaxis receptor methyltransferase CheR, N-terminal domain superfamily [G3DSA:1.10.155.10] (2-65)
  IPR050903 Bacterial Chemotaxis Protein Methyltransferase [PTHR24422] (5-254)

Sequence (255 aa):
DTYSVFTTKWKQQLTGVDLTLYKEAQMKRRLTSSLYEKKGFQSFKDFAAALEKDQALLNETLDRMTINVSEFYRNYKRWEVLETAILPLIKTSRPLKIWSAACSTGEEPYTLAMLLDQQKGLPGYQQILATDIDEKALEEKAKKGVYQQERSLQEVPLSVKDRYFTQNANRSYEVKTEIKKNITFKKHNLLADRYEQDFDLIVCRNVFIYFTESAKEELYLKMAHSLKKNGVLFVGSTEQIFNPEKFGLVPADTFFYQKR

CATH classification: 3.40.50.150

Radius of gyration: 19.0 Å; Cα contacts (8 Å, |Δi|>4): 426; chains: 1; bounding box: 43×56×41 Å

Nearest PDB structures (foldseek):
  5ftw-assembly1_A  TM=1.004E+00  e=2.826E-55  Bacillus subtilis
  1bc5-assembly1_A  TM=8.091E-01  e=4.276E-21  Salmonella enterica subsp. enterica serovar Typhimurium
  9fcu-assembly4_D  TM=7.633E-01  e=8.920E-07  Kitasatospora cystarginea
  9fcs-assembly2_B  TM=7.498E-01  e=8.374E-07  Kitasatospora cystarginea
  2i6g-assembly2_B  TM=5.653E-01  e=7.639E-06  Salmonella enterica subsp. enterica serovar Typhimurium str. LT2

Secondary structure (DSSP, 8-state):
-HHHHHHHHHHHHHS--GGGB-HHHHHHHHHHHHHHTT--SHHHHHHHHHH-HHHHHHHHHTSS-----TTSSHHHHHHIIIIIHHHH--SSPEEEEEES-TTTHHHHHHHHHHHTSTT---EEEEEEES-HHHHHHHHHTEEEGGG-TTS-HHHHHHHEEEEETTEEEE-HHHHTTEEEEE--TTTSPPP--EEEEEE-SSGGGB-HHHHHHHHHHHHHHEEEEEEEEE-TT---SSGGGGTEEEEETTEEEE-

B-factor: mean 17.55, std 9.69, range [5.93, 81.6]

Solvent-accessible surface area: 12682 Å² total; per-residue (Å²): 129,100,9,59,99,3,10,84,89,0,100,149,62,37,36,2,26,2,92,55,9,64,94,74,84,3,65,140,50,0,36,61,10,18,101,139,80,52,46,165,35,9,162,71,0,8,46,13,4,88,164,61,112,67,10,20,31,38,0,24,35,88,1,33,109,50,116,21,55,0,12,78,59,63,133,47,3,81,34,0,70,96,37,0,1,92,80,4,78,69,106,143,73,1,52,0,2,0,0,21,1,16,30,0,8,17,0,0,0,0,0,0,8,1,48,85,38,202,76,25,69,19,20,116,3,26,0,1,18,38,8,80,86,3,8,122,127,0,118,133,0,37,10,66,27,184,15,1,120,75,4,53,140,87,8,24,116,107,9,6,68,105,85,62,122,125,18,20,57,4,63,104,56,0,48,155,44,16,90,26,100,122,12,14,11,21,69,59,220,28,86,59,77,0,4,0,0,0,0,9,28,18,1,56,23,4,37,90,86,7,19,80,97,3,10,105,82,0,2,122,1,4,36,148,70,2,0,0,0,1,0,38,112,13,103,4,135,73,13,96,167,36,22,0,44,92,34,70,87,33,0,13,27,48,151